Protein AF-A0A966WJ49-F1 (afdb_monomer)

Foldseek 3Di:
DQDADPDDDPDLLQHFAPRHPPADFDPDFPLLVLLVQLVVCVVVVVQVSNLVSQLVSLVRLLVCCQPRTCHSQPPVRHQDPVNSVCQCPPCVQRPPGDFLLSSLVSSCVSCPPRCVVVNLVVCLLCLVFNAGPVPRHGSPHPRDDDADPSDDVLCVGADFAADQDDCVPCVPPPVVVCVVQVSPRSNSRRDHDPNNDD

Nearest PDB structures (foldseek):
  6sd8-assembly1_X  TM=2.582E-01  e=5.883E+00  Bdellovibrio bacteriovorus HD100

Radius of gyration: 20.19 Å; Cα contacts (8 Å, |Δi|>4): 210; chains: 1; bounding box: 48×48×47 Å

Mean predicted aligned error: 5.08 Å

pLDDT: mean 91.74, std 9.35, range [42.38, 98.75]

Sequence (198 aa):
MVRIAVCAPIDDLNARYIFRNGAPFPIITASEIQFIKAEAHYRKGNMAAARQAYLDGINLSFDYLTSTYQANIPTTMQISAAQKAAYLSNPVVAPPTITLSHIMLQKYIAMYGWGLVETWNDLRRYHYTDLDPVTGQQVFRDFAPPTGIDLWPDNRGAWAYRCRPRFNSEFLYNIAALDAVGGRALDYHTKEQWFSQR

Structure (mmCIF, N/CA/C/O backbone):
data_AF-A0A966WJ49-F1
#
_entry.id   AF-A0A966WJ49-F1
#
loop_
_atom_site.group_PDB
_atom_site.id
_atom_site.type_symbol
_atom_site.label_atom_id
_atom_site.label_alt_id
_atom_site.label_comp_id
_atom_site.label_asym_id
_atom_site.label_entity_id
_atom_site.label_seq_id
_atom_site.pdbx_PDB_ins_code
_atom_site.Cartn_x
_atom_site.Cartn_y
_atom_site.Cartn_z
_atom_site.occupancy
_atom_site.B_iso_or_equiv
_atom_site.auth_seq_id
_atom_site.auth_comp_id
_atom_site.auth_asym_id
_atom_site.auth_atom_id
_atom_site.pdbx_PDB_model_num
ATOM 1 N N . MET A 1 1 ? -11.978 8.716 6.087 1.00 42.62 1 MET A N 1
ATOM 2 C CA . MET A 1 1 ? -11.294 9.249 4.890 1.00 42.62 1 MET A CA 1
ATOM 3 C C . MET A 1 1 ? -10.780 10.640 5.227 1.00 42.62 1 MET A C 1
ATOM 5 O O . MET A 1 1 ? -11.576 11.466 5.663 1.00 42.62 1 MET A O 1
ATOM 9 N N . VAL A 1 2 ? -9.466 10.862 5.131 1.00 42.38 2 VAL A N 1
ATOM 10 C CA . VAL A 1 2 ? -8.830 12.169 5.376 1.00 42.38 2 VAL A CA 1
ATOM 11 C C . VAL A 1 2 ? -9.408 13.165 4.367 1.00 42.38 2 VAL A C 1
ATOM 13 O O . VAL A 1 2 ? -9.303 12.950 3.163 1.00 42.38 2 VAL A O 1
ATOM 16 N N . ARG A 1 3 ? -10.087 14.219 4.836 1.00 49.75 3 ARG A N 1
ATOM 17 C CA . ARG A 1 3 ? -10.636 15.262 3.956 1.00 49.75 3 ARG A CA 1
ATOM 18 C C . ARG A 1 3 ? -9.513 16.214 3.547 1.00 49.75 3 ARG A C 1
ATOM 20 O O . ARG A 1 3 ? -9.193 17.158 4.272 1.00 49.75 3 ARG A O 1
ATOM 27 N N . ILE A 1 4 ? -8.910 15.926 2.400 1.00 53.69 4 ILE A N 1
ATOM 28 C CA . ILE A 1 4 ? -7.933 16.789 1.728 1.00 53.69 4 ILE A CA 1
ATOM 29 C C . ILE A 1 4 ? -8.694 18.009 1.179 1.00 53.69 4 ILE A C 1
ATOM 31 O O . ILE A 1 4 ? -9.882 17.906 0.875 1.00 53.69 4 ILE A O 1
ATOM 35 N N . ALA A 1 5 ? -8.067 19.187 1.186 1.00 51.00 5 ALA A N 1
ATOM 36 C CA . ALA A 1 5 ? -8.719 20.459 0.866 1.00 51.00 5 ALA A CA 1
ATOM 37 C C . ALA A 1 5 ? -9.420 20.449 -0.511 1.00 51.00 5 ALA A C 1
ATOM 39 O O . ALA A 1 5 ? -9.003 19.749 -1.428 1.00 51.00 5 ALA A O 1
ATOM 40 N N . VAL A 1 6 ? -10.492 21.242 -0.644 1.00 54.31 6 VAL A N 1
ATOM 41 C CA . VAL A 1 6 ? -11.345 21.314 -1.853 1.00 54.31 6 VAL A CA 1
ATOM 42 C C . VAL A 1 6 ? -10.656 22.064 -3.010 1.00 54.31 6 VAL A C 1
ATOM 44 O O . VAL A 1 6 ? -11.095 21.982 -4.151 1.00 54.31 6 VAL A O 1
ATOM 47 N N . CYS A 1 7 ? -9.551 22.766 -2.736 1.00 57.00 7 CYS A N 1
ATOM 48 C CA . CYS A 1 7 ? -8.640 23.313 -3.739 1.00 57.00 7 CYS A CA 1
ATOM 49 C C . CYS A 1 7 ? -7.182 23.169 -3.272 1.00 57.00 7 CYS A C 1
ATOM 51 O O . CYS A 1 7 ? -6.924 22.962 -2.081 1.00 57.00 7 CYS A O 1
ATOM 53 N N . ALA A 1 8 ? -6.235 23.264 -4.212 1.00 66.50 8 ALA A N 1
ATOM 54 C CA . ALA A 1 8 ? -4.815 23.293 -3.880 1.00 66.50 8 ALA A CA 1
ATOM 55 C C . ALA A 1 8 ? -4.522 24.534 -3.014 1.00 66.50 8 ALA A C 1
ATOM 57 O O . ALA A 1 8 ? -4.901 25.642 -3.402 1.00 66.50 8 ALA A O 1
ATOM 58 N N . PRO A 1 9 ? -3.890 24.371 -1.842 1.00 69.44 9 PRO A N 1
ATOM 59 C CA . PRO A 1 9 ? -3.606 25.492 -0.961 1.00 69.44 9 PRO A CA 1
ATOM 60 C C . PRO A 1 9 ? -2.623 26.454 -1.644 1.00 69.44 9 PRO A C 1
ATOM 62 O O . PRO A 1 9 ? -1.583 26.036 -2.147 1.00 69.44 9 PRO A O 1
ATOM 65 N N . ILE A 1 10 ? -2.972 27.741 -1.676 1.00 78.62 10 ILE A N 1
ATOM 66 C CA . ILE A 1 10 ? -2.139 28.810 -2.259 1.00 78.62 10 ILE A CA 1
ATOM 67 C C . ILE A 1 10 ? -0.951 29.194 -1.364 1.00 78.62 10 ILE A C 1
ATOM 69 O O . ILE A 1 10 ? -0.020 29.851 -1.818 1.00 78.62 10 ILE A O 1
ATOM 73 N N . ASP A 1 11 ? -0.988 28.778 -0.098 1.00 81.94 11 ASP A N 1
ATOM 74 C CA . ASP A 1 11 ? 0.036 29.003 0.914 1.00 81.94 11 ASP A CA 1
ATOM 75 C C . ASP A 1 11 ? 0.076 27.839 1.927 1.00 81.94 11 ASP A C 1
ATOM 77 O O . ASP A 1 11 ? -0.810 26.981 1.971 1.00 81.94 11 ASP A O 1
ATOM 81 N N . ASP A 1 12 ? 1.108 27.806 2.773 1.00 85.12 12 ASP A N 1
ATOM 82 C CA . ASP A 1 12 ? 1.281 26.754 3.787 1.00 85.12 12 ASP A CA 1
ATOM 83 C C . ASP A 1 12 ? 0.202 26.787 4.888 1.00 85.12 12 ASP A C 1
ATOM 85 O O . ASP A 1 12 ? -0.112 25.761 5.495 1.00 85.12 12 ASP A O 1
ATOM 89 N N . LEU A 1 13 ? -0.417 27.949 5.131 1.00 82.38 13 LEU A N 1
ATOM 90 C CA . LEU A 1 13 ? -1.465 28.127 6.146 1.00 82.38 13 LEU A CA 1
ATOM 91 C C . LEU A 1 13 ? -2.724 27.323 5.811 1.00 82.38 13 LEU A C 1
ATOM 93 O O . LEU A 1 13 ? -3.430 26.866 6.711 1.00 82.38 13 LEU A O 1
ATOM 97 N N . A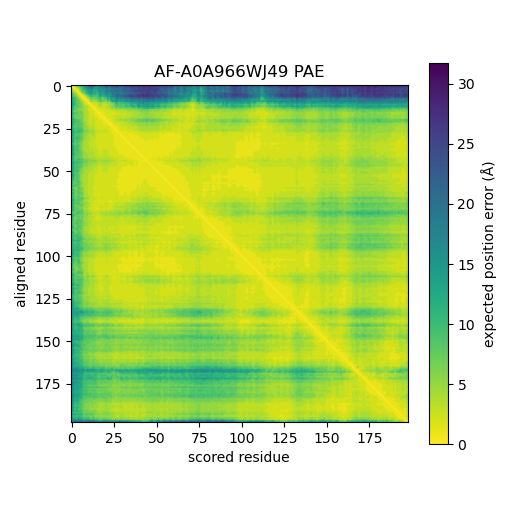SN A 1 14 ? -2.977 27.102 4.523 1.00 83.44 14 ASN A N 1
ATOM 98 C CA . ASN A 1 14 ? -4.088 26.290 4.042 1.00 83.44 14 ASN A CA 1
ATOM 99 C C . ASN A 1 14 ? -3.694 24.833 3.745 1.00 83.44 14 ASN A C 1
ATOM 101 O O . ASN A 1 14 ? -4.570 23.986 3.537 1.00 83.44 14 ASN A O 1
ATOM 105 N N . ALA A 1 15 ? -2.396 24.513 3.748 1.00 87.56 15 ALA A N 1
ATOM 106 C CA . ALA A 1 15 ? -1.911 23.156 3.548 1.00 87.56 15 ALA A CA 1
ATOM 107 C C . ALA A 1 15 ? -2.189 22.268 4.769 1.00 87.56 15 ALA A C 1
ATOM 109 O O . ALA A 1 15 ? -2.210 22.721 5.915 1.00 87.56 15 ALA A O 1
ATOM 110 N N . ARG A 1 16 ? -2.411 20.972 4.526 1.00 88.75 16 ARG A N 1
ATOM 111 C CA . ARG A 1 16 ? -2.735 19.966 5.550 1.00 88.75 16 ARG A CA 1
ATOM 112 C C . ARG A 1 16 ? -1.937 18.695 5.312 1.00 88.75 16 ARG A C 1
ATOM 114 O O . ARG A 1 16 ? -1.492 18.442 4.193 1.00 88.75 16 ARG A O 1
ATOM 121 N N . TYR A 1 17 ? -1.851 17.860 6.346 1.00 91.38 17 TYR A N 1
ATOM 122 C CA . TYR A 1 17 ? -1.194 16.557 6.261 1.00 91.38 17 TYR A CA 1
ATOM 123 C C . TYR A 1 17 ? 0.273 16.700 5.806 1.00 91.38 17 TYR A C 1
ATOM 125 O O . TYR A 1 17 ? 0.925 17.673 6.180 1.00 91.38 17 TYR A O 1
ATOM 133 N N . ILE A 1 18 ? 0.791 15.764 5.010 1.00 91.62 18 ILE A N 1
ATOM 134 C CA . ILE A 1 18 ? 2.170 15.768 4.490 1.00 91.62 18 ILE A CA 1
ATOM 135 C C . ILE A 1 18 ? 2.477 16.911 3.510 1.00 91.62 18 ILE A C 1
ATOM 137 O O . ILE A 1 18 ? 3.623 17.075 3.113 1.00 91.62 18 ILE A O 1
ATOM 141 N N . PHE A 1 19 ? 1.471 17.683 3.093 1.00 89.50 19 PHE A N 1
ATOM 142 C CA . PHE A 1 19 ? 1.630 18.741 2.091 1.00 89.50 19 PHE A CA 1
ATOM 143 C C . PHE A 1 19 ? 2.010 20.098 2.692 1.00 89.50 19 PHE A C 1
ATOM 145 O O . PHE A 1 19 ? 2.136 21.071 1.956 1.00 89.50 19 PHE A O 1
ATOM 152 N N . ARG A 1 20 ? 2.167 20.181 4.018 1.00 90.94 20 ARG A N 1
ATOM 153 C CA . ARG A 1 20 ? 2.725 21.365 4.681 1.00 90.94 20 ARG A CA 1
ATOM 154 C C . ARG A 1 20 ? 4.249 21.341 4.623 1.00 90.94 20 ARG A C 1
ATOM 156 O O . ARG A 1 20 ? 4.851 20.289 4.824 1.00 90.94 20 ARG A O 1
ATOM 163 N N . ASN A 1 21 ? 4.872 22.506 4.506 1.00 89.38 21 ASN A N 1
ATOM 164 C CA . ASN A 1 21 ? 6.327 22.676 4.440 1.00 89.38 21 ASN A CA 1
ATOM 165 C C . ASN A 1 21 ? 7.063 22.071 5.648 1.00 89.38 21 ASN A C 1
ATOM 167 O O . ASN A 1 21 ? 8.150 21.524 5.503 1.00 89.38 21 ASN A O 1
ATOM 171 N N . GLY A 1 22 ? 6.475 22.170 6.845 1.00 89.75 22 GLY A N 1
ATOM 172 C CA . GLY A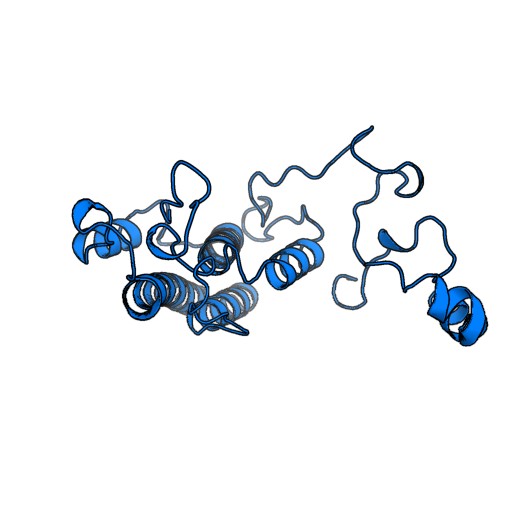 1 22 ? 7.037 21.623 8.087 1.00 89.75 22 GLY A CA 1
ATOM 173 C C . GLY A 1 22 ? 6.456 20.273 8.515 1.00 89.75 22 GLY A C 1
ATOM 174 O O . GLY A 1 22 ? 6.642 19.882 9.666 1.00 89.75 22 GLY A O 1
ATOM 175 N N . ALA A 1 23 ? 5.681 19.597 7.661 1.00 92.25 23 ALA A N 1
ATOM 176 C CA . ALA A 1 23 ? 5.127 18.295 8.012 1.00 92.25 23 ALA A CA 1
ATOM 177 C C . ALA A 1 23 ? 6.225 17.219 8.024 1.00 92.25 23 ALA A C 1
ATOM 179 O O . ALA A 1 23 ? 7.031 17.156 7.094 1.00 92.25 23 ALA A O 1
ATOM 180 N N . PRO A 1 24 ? 6.250 16.328 9.031 1.00 93.06 24 PRO A N 1
ATOM 181 C CA . PRO A 1 24 ? 7.148 15.186 8.991 1.00 93.06 24 PRO A CA 1
ATOM 182 C C . PRO A 1 24 ? 6.749 14.261 7.839 1.00 93.06 24 PRO A C 1
ATOM 184 O O . PRO A 1 24 ? 5.565 13.956 7.656 1.00 93.06 24 PRO A O 1
ATOM 187 N N . PHE A 1 25 ? 7.744 13.796 7.087 1.00 92.94 25 PHE A N 1
ATOM 188 C CA . PHE A 1 25 ? 7.557 12.812 6.029 1.00 92.94 25 PHE A CA 1
ATOM 189 C C . PHE A 1 25 ? 7.923 11.417 6.562 1.00 92.94 25 PHE A C 1
ATOM 191 O O . PHE A 1 25 ? 9.082 11.206 6.934 1.00 92.94 25 PHE A O 1
ATOM 198 N N . PRO A 1 26 ? 6.973 10.471 6.662 1.00 93.69 26 PRO A N 1
ATOM 199 C CA . PRO A 1 26 ? 7.255 9.161 7.231 1.00 93.69 26 PRO A CA 1
ATOM 200 C C . PRO A 1 26 ? 8.121 8.325 6.286 1.00 93.69 26 PRO A C 1
ATOM 202 O O . PRO A 1 26 ? 7.922 8.337 5.073 1.00 93.69 26 PRO A O 1
ATOM 205 N N . ILE A 1 27 ? 9.049 7.559 6.861 1.00 92.38 27 ILE A N 1
ATOM 206 C CA . ILE A 1 27 ? 9.753 6.477 6.154 1.00 92.38 27 ILE A CA 1
ATOM 207 C C . ILE A 1 27 ? 9.077 5.136 6.444 1.00 92.38 27 ILE A C 1
ATOM 209 O O . ILE A 1 27 ? 8.889 4.331 5.543 1.00 92.38 27 ILE A O 1
ATOM 213 N N . ILE A 1 28 ? 8.692 4.921 7.704 1.00 94.38 28 ILE A N 1
ATOM 214 C CA . ILE A 1 28 ? 7.961 3.749 8.182 1.00 94.38 28 ILE A CA 1
ATOM 215 C C . ILE A 1 28 ? 7.066 4.169 9.347 1.00 94.38 28 ILE A C 1
ATOM 217 O O . ILE A 1 28 ? 7.427 5.066 10.116 1.00 94.38 28 ILE A O 1
ATOM 221 N N . THR A 1 29 ? 5.903 3.537 9.500 1.00 96.69 29 THR A N 1
ATOM 222 C CA . THR A 1 29 ? 4.956 3.869 10.581 1.00 96.69 29 THR A CA 1
ATOM 223 C C . THR A 1 29 ? 4.579 2.658 11.426 1.00 96.69 29 THR A C 1
ATOM 225 O O . THR A 1 29 ? 4.604 1.514 10.977 1.00 96.69 29 THR A O 1
ATOM 228 N N . ALA A 1 30 ? 4.182 2.899 12.677 1.00 97.75 30 ALA A N 1
ATOM 229 C CA . ALA A 1 30 ? 3.716 1.829 13.556 1.00 97.75 30 ALA A CA 1
ATOM 230 C C . ALA A 1 30 ? 2.444 1.141 13.019 1.00 97.75 30 ALA A C 1
ATOM 232 O O . ALA A 1 30 ? 2.290 -0.069 13.185 1.00 97.75 30 ALA A O 1
ATOM 233 N N . SER A 1 31 ? 1.558 1.885 12.345 1.00 98.00 31 SER A N 1
ATOM 234 C CA . SER A 1 31 ? 0.373 1.330 11.679 1.00 98.00 31 SER A CA 1
ATOM 235 C C . SER A 1 31 ? 0.754 0.385 10.540 1.00 98.00 31 SER A C 1
ATOM 237 O O . SER A 1 31 ? 0.242 -0.729 10.477 1.00 98.00 31 SER A O 1
ATOM 239 N N . GLU A 1 32 ? 1.701 0.780 9.687 1.00 97.50 32 GLU A N 1
ATOM 240 C CA . GLU A 1 32 ? 2.231 -0.068 8.616 1.00 97.50 32 GLU A CA 1
ATOM 241 C C . GLU A 1 32 ? 2.813 -1.380 9.158 1.00 97.50 32 GLU A C 1
ATOM 243 O O . GLU A 1 32 ? 2.459 -2.456 8.673 1.00 97.50 32 GLU A O 1
ATOM 248 N N . ILE A 1 33 ? 3.635 -1.312 10.211 1.00 98.31 33 ILE A N 1
ATOM 249 C CA . ILE A 1 33 ? 4.192 -2.505 10.863 1.00 98.31 33 ILE A CA 1
ATOM 250 C C . ILE A 1 33 ? 3.084 -3.440 11.359 1.00 98.31 33 ILE A C 1
ATOM 252 O O . ILE A 1 33 ? 3.201 -4.660 11.221 1.00 98.31 33 ILE A O 1
ATOM 256 N N . GLN A 1 34 ? 2.003 -2.900 11.925 1.00 98.75 34 GLN A N 1
ATOM 257 C CA . GLN A 1 34 ? 0.878 -3.724 12.362 1.00 98.75 34 GLN A CA 1
ATOM 258 C C . GLN A 1 34 ? 0.149 -4.389 11.192 1.00 98.75 34 GLN A C 1
ATOM 260 O O . GLN A 1 34 ? -0.206 -5.561 11.294 1.00 98.75 34 GLN A O 1
ATOM 265 N N . PHE A 1 35 ? -0.000 -3.717 10.050 1.00 98.62 35 PHE A N 1
ATOM 266 C CA . PHE A 1 35 ? -0.569 -4.353 8.859 1.00 98.62 35 PHE A CA 1
ATOM 267 C C . PHE A 1 35 ? 0.340 -5.443 8.275 1.00 98.62 35 PHE A C 1
ATOM 269 O O . PHE A 1 35 ? -0.164 -6.484 7.855 1.00 98.62 35 PHE A O 1
ATOM 276 N N . ILE A 1 36 ? 1.666 -5.270 8.321 1.00 98.12 36 ILE A N 1
ATOM 277 C CA . ILE A 1 36 ? 2.622 -6.326 7.944 1.00 98.12 36 ILE A CA 1
ATOM 278 C C . ILE A 1 36 ? 2.481 -7.537 8.881 1.00 98.12 36 ILE A C 1
ATOM 280 O O . ILE A 1 36 ? 2.416 -8.678 8.420 1.00 98.12 36 ILE A O 1
ATOM 284 N N . LYS A 1 37 ? 2.362 -7.308 10.196 1.00 98.56 37 LYS A N 1
ATOM 285 C CA . LYS A 1 37 ? 2.084 -8.377 11.171 1.00 98.56 37 LYS A CA 1
ATOM 286 C C . LYS A 1 37 ? 0.743 -9.057 10.905 1.00 98.56 37 LYS A C 1
ATOM 288 O O . LYS A 1 37 ? 0.671 -10.283 10.966 1.00 98.56 37 LYS A O 1
ATOM 293 N N . ALA A 1 38 ? -0.301 -8.290 10.595 1.00 98.50 38 ALA A N 1
ATOM 294 C CA . ALA A 1 38 ? -1.620 -8.821 10.274 1.00 98.50 38 ALA A CA 1
ATOM 295 C C . ALA A 1 38 ? -1.566 -9.744 9.049 1.00 98.50 38 ALA A C 1
ATOM 297 O O . ALA A 1 38 ? -2.059 -10.869 9.115 1.00 98.50 38 ALA A O 1
ATOM 298 N N . GLU A 1 39 ? -0.902 -9.316 7.970 1.00 97.38 39 GLU A N 1
ATOM 299 C CA . GLU A 1 39 ? -0.683 -10.134 6.771 1.00 97.38 39 GLU A CA 1
ATOM 300 C C . GLU A 1 39 ? 0.096 -11.417 7.104 1.00 97.38 39 GLU A C 1
ATOM 302 O O . GLU A 1 39 ? -0.308 -12.512 6.708 1.00 97.38 39 GLU A O 1
ATOM 307 N N . ALA A 1 40 ? 1.185 -11.310 7.870 1.00 97.56 40 ALA A N 1
ATOM 308 C CA . ALA A 1 40 ? 2.000 -12.460 8.258 1.00 97.56 40 ALA A CA 1
ATOM 309 C C . ALA A 1 40 ? 1.209 -13.478 9.099 1.00 97.56 40 ALA A C 1
ATOM 311 O O . ALA A 1 40 ? 1.271 -14.684 8.850 1.00 97.56 40 ALA A O 1
ATOM 312 N N . HIS A 1 41 ? 0.423 -13.008 10.072 1.00 97.81 41 HIS A N 1
ATOM 313 C CA . HIS A 1 41 ? -0.448 -13.865 10.874 1.00 97.81 41 HIS A CA 1
ATOM 314 C C . HIS A 1 41 ? -1.554 -14.513 10.039 1.00 97.81 41 HIS A C 1
ATOM 316 O O . HIS A 1 41 ? -1.817 -15.702 10.228 1.00 97.81 41 HIS A O 1
ATOM 322 N N . TYR A 1 42 ? -2.147 -13.771 9.099 1.00 96.31 42 TYR A N 1
ATOM 323 C CA . TYR A 1 42 ? -3.156 -14.291 8.177 1.00 96.31 42 TYR A CA 1
ATOM 324 C C . TYR A 1 42 ? -2.586 -15.431 7.331 1.00 96.31 42 TYR A C 1
ATOM 326 O O . TYR A 1 42 ? -3.147 -16.523 7.301 1.00 96.31 42 TYR A O 1
ATOM 334 N N . ARG A 1 43 ? -1.409 -15.220 6.725 1.00 93.94 43 ARG A N 1
ATOM 335 C CA . ARG A 1 43 ? -0.706 -16.238 5.924 1.00 93.94 43 ARG A CA 1
ATOM 336 C C . ARG A 1 43 ? -0.303 -17.466 6.746 1.00 93.94 43 ARG A C 1
ATOM 338 O O . ARG A 1 43 ? -0.290 -18.570 6.219 1.00 93.94 43 ARG A O 1
ATOM 345 N N . LYS A 1 44 ? -0.013 -17.291 8.040 1.00 95.25 44 LYS A N 1
ATOM 346 C CA . LYS A 1 44 ? 0.261 -18.392 8.982 1.00 95.25 44 LYS A CA 1
ATOM 347 C C . LYS A 1 44 ? -1.010 -19.133 9.439 1.00 95.25 44 LYS A C 1
ATOM 349 O O . LYS A 1 44 ? -0.904 -20.156 10.108 1.00 95.25 44 LYS A O 1
ATOM 354 N N . GLY A 1 45 ? -2.205 -18.622 9.137 1.00 94.31 45 GLY A N 1
ATOM 355 C CA . GLY A 1 45 ? -3.476 -19.171 9.617 1.00 94.31 45 GLY A CA 1
ATOM 356 C C . GLY A 1 45 ? -3.849 -18.766 11.050 1.00 94.31 45 GLY A C 1
ATOM 357 O O . GLY A 1 45 ? -4.846 -19.245 11.584 1.00 94.31 45 GLY A O 1
ATOM 358 N N . ASN A 1 46 ? -3.096 -17.862 11.693 1.00 96.44 46 ASN A N 1
ATOM 359 C CA . ASN A 1 46 ? -3.439 -17.338 13.019 1.00 96.44 46 ASN A CA 1
ATOM 360 C C . ASN A 1 46 ? -4.398 -16.143 12.893 1.00 96.44 46 ASN A C 1
ATOM 362 O O . ASN A 1 46 ? -4.009 -14.985 13.058 1.00 96.44 46 ASN A O 1
ATOM 366 N N . MET A 1 47 ? -5.664 -16.438 12.594 1.00 95.19 47 MET A N 1
ATOM 367 C CA . MET A 1 47 ? -6.674 -15.418 12.287 1.00 95.19 47 MET A CA 1
ATOM 368 C C . MET A 1 47 ? -6.991 -14.491 13.467 1.00 95.19 47 MET A C 1
ATOM 370 O O . MET A 1 47 ? -7.272 -13.312 13.258 1.00 95.19 47 MET A O 1
ATOM 374 N N . ALA A 1 48 ? -6.890 -14.979 14.708 1.00 96.88 48 ALA A N 1
ATOM 375 C CA . ALA A 1 48 ? -7.102 -14.157 15.899 1.00 96.88 48 ALA A CA 1
ATOM 376 C C . ALA A 1 48 ? -6.023 -13.070 16.033 1.00 96.88 48 ALA A C 1
ATOM 378 O O . ALA A 1 48 ? -6.346 -11.889 16.170 1.00 96.88 48 ALA A O 1
ATOM 379 N N . ALA A 1 49 ? -4.744 -13.449 15.916 1.00 98.06 49 ALA A N 1
ATOM 380 C CA . ALA A 1 49 ? -3.641 -12.490 15.945 1.00 98.06 49 ALA A CA 1
ATOM 381 C C . ALA A 1 49 ? -3.651 -11.564 14.719 1.00 98.06 49 ALA A C 1
ATOM 383 O O . ALA A 1 49 ? -3.348 -10.378 14.846 1.00 98.06 49 ALA A O 1
ATOM 384 N N . ALA A 1 50 ? -4.053 -12.076 13.550 1.00 98.00 50 ALA A N 1
ATOM 385 C CA . ALA A 1 50 ? -4.207 -11.268 12.344 1.00 98.00 50 ALA A CA 1
ATOM 386 C C . ALA A 1 50 ? -5.247 -10.159 12.544 1.00 98.00 50 ALA A C 1
ATOM 388 O O . ALA A 1 50 ? -4.972 -8.994 12.257 1.00 98.00 50 ALA A O 1
ATOM 389 N N . ARG A 1 51 ? -6.422 -10.504 13.090 1.00 97.56 51 ARG A N 1
ATOM 390 C CA . ARG A 1 51 ? -7.488 -9.538 13.374 1.00 97.56 51 ARG A CA 1
ATOM 391 C C . ARG A 1 51 ? -7.076 -8.513 14.421 1.00 97.56 51 ARG A C 1
ATOM 393 O O . ARG A 1 51 ? -7.386 -7.338 14.249 1.00 97.56 51 ARG A O 1
ATOM 400 N N . GLN A 1 52 ? -6.373 -8.931 15.471 1.00 98.50 52 GLN A N 1
ATOM 401 C CA . GLN A 1 52 ? -5.882 -7.998 16.482 1.00 98.50 52 GLN A CA 1
ATOM 402 C C . GLN A 1 52 ? -4.908 -6.981 15.870 1.00 98.50 52 GLN A C 1
ATOM 404 O O . GLN A 1 52 ? -5.154 -5.781 15.955 1.00 98.50 52 GLN A O 1
ATOM 409 N N . ALA A 1 53 ? -3.870 -7.450 15.170 1.00 98.75 53 ALA A N 1
ATOM 410 C CA . ALA A 1 53 ? -2.888 -6.574 14.528 1.00 98.75 53 ALA A CA 1
ATOM 411 C C . ALA A 1 53 ? -3.534 -5.644 13.483 1.00 98.75 53 ALA A C 1
ATOM 413 O O . ALA A 1 53 ? -3.185 -4.472 13.385 1.00 98.75 53 ALA A O 1
ATOM 414 N N . TYR A 1 54 ? -4.528 -6.131 12.738 1.00 98.62 54 TYR A N 1
ATOM 415 C CA . TYR A 1 54 ? -5.306 -5.318 11.804 1.00 98.62 54 TYR A CA 1
ATOM 416 C C . TYR A 1 54 ? -6.010 -4.135 12.492 1.00 98.62 54 TYR A C 1
ATOM 418 O O . TYR A 1 54 ? -5.883 -2.995 12.042 1.00 98.62 54 TYR A O 1
ATOM 426 N N . LEU A 1 55 ? -6.719 -4.386 13.598 1.00 98.50 55 LEU A N 1
ATOM 427 C CA . LEU A 1 55 ? -7.408 -3.335 14.354 1.00 98.50 55 LEU A CA 1
ATOM 428 C C . LEU A 1 55 ? -6.420 -2.368 15.014 1.00 98.50 55 LEU A C 1
ATOM 430 O O . LEU A 1 55 ? -6.645 -1.157 14.987 1.00 98.50 55 LEU A O 1
ATOM 434 N N . ASP A 1 56 ? -5.306 -2.885 15.536 1.00 98.69 56 ASP A N 1
ATOM 435 C CA . ASP A 1 56 ? -4.230 -2.071 16.104 1.00 98.69 56 ASP A CA 1
ATOM 436 C C . ASP A 1 56 ? -3.622 -1.142 15.043 1.00 98.69 56 ASP A C 1
ATOM 438 O O . ASP A 1 56 ? -3.374 0.033 15.317 1.00 98.69 56 ASP A O 1
ATOM 442 N N . GLY A 1 57 ? -3.438 -1.630 13.812 1.00 98.62 57 GLY A N 1
ATOM 443 C CA . GLY A 1 57 ? -2.959 -0.835 12.680 1.00 98.62 57 GLY A CA 1
ATOM 444 C C . GLY A 1 57 ? -3.887 0.329 12.332 1.00 98.62 57 GLY A C 1
ATOM 445 O O . GLY A 1 57 ? -3.423 1.463 12.188 1.00 98.62 57 GLY A O 1
ATOM 446 N N . ILE A 1 58 ? -5.202 0.085 12.277 1.00 98.56 58 ILE A N 1
ATOM 447 C CA . ILE A 1 58 ? -6.206 1.145 12.068 1.00 98.56 58 ILE A CA 1
ATOM 448 C C . ILE A 1 58 ? -6.150 2.152 13.218 1.00 98.56 58 ILE A C 1
ATOM 450 O O . ILE A 1 58 ? -6.099 3.362 12.987 1.00 98.56 58 ILE A O 1
ATOM 454 N N . ASN A 1 59 ? -6.136 1.663 14.459 1.00 98.19 59 ASN A N 1
ATOM 455 C CA . ASN A 1 59 ? -6.118 2.500 15.651 1.00 98.19 59 ASN A CA 1
ATOM 456 C C . ASN A 1 59 ? -4.897 3.436 15.667 1.00 98.19 59 ASN A C 1
ATOM 458 O O . ASN A 1 59 ? -5.062 4.646 15.830 1.00 98.19 59 ASN A O 1
ATOM 462 N N . LEU A 1 60 ? -3.705 2.891 15.407 1.00 98.44 60 LEU A N 1
ATOM 463 C CA . LEU A 1 60 ? -2.456 3.648 15.309 1.00 98.44 60 LEU A CA 1
ATOM 464 C C . LEU A 1 60 ? -2.457 4.635 14.141 1.00 98.44 60 LEU A C 1
ATOM 466 O O . LEU A 1 60 ? -1.907 5.724 14.270 1.00 98.44 60 LEU A O 1
ATOM 470 N N . SER A 1 61 ? -3.090 4.295 13.013 1.00 97.56 61 SER A N 1
ATOM 471 C CA . SER A 1 61 ? -3.217 5.225 11.888 1.00 97.56 61 SER A CA 1
ATOM 472 C C . SER A 1 61 ? -4.034 6.458 12.275 1.00 97.56 61 SER A C 1
ATOM 474 O O . SER A 1 61 ? -3.664 7.574 11.911 1.00 97.56 61 SER A O 1
ATOM 476 N N . PHE A 1 62 ? -5.130 6.276 13.015 1.00 97.56 62 PHE A N 1
ATOM 477 C CA . PHE A 1 62 ? -5.903 7.398 13.544 1.00 97.56 62 PHE A CA 1
ATOM 478 C C . PHE A 1 62 ? -5.092 8.216 14.542 1.00 97.56 62 PHE A C 1
ATOM 480 O O . PHE A 1 62 ? -5.040 9.435 14.399 1.00 97.56 62 PHE A O 1
ATOM 487 N N . ASP A 1 63 ? -4.426 7.555 15.492 1.00 96.94 63 ASP A N 1
ATOM 488 C CA . ASP A 1 63 ? -3.607 8.234 16.500 1.00 96.94 63 ASP A CA 1
ATOM 489 C C . ASP A 1 63 ? -2.489 9.052 15.854 1.00 96.94 63 ASP A C 1
ATOM 491 O O . ASP A 1 63 ? -2.223 10.180 16.273 1.00 96.94 63 ASP A O 1
ATOM 495 N N . TYR A 1 64 ? -1.883 8.540 14.782 1.00 95.19 64 TYR A N 1
ATOM 496 C CA . TYR A 1 64 ? -0.862 9.258 14.030 1.00 95.19 64 TYR A CA 1
ATOM 497 C C . TYR A 1 64 ? -1.418 10.518 13.354 1.00 95.19 64 TYR A C 1
ATOM 499 O O . TYR A 1 64 ? -0.859 11.604 13.510 1.00 95.19 64 TYR A O 1
ATOM 507 N N . LEU A 1 65 ? -2.570 10.415 12.682 1.00 95.00 65 LEU A N 1
ATOM 508 C CA . LEU A 1 65 ? -3.246 11.569 12.081 1.00 95.00 65 LEU A CA 1
ATOM 509 C C . LEU A 1 65 ? -3.612 12.627 13.128 1.00 95.00 65 LEU A C 1
ATOM 511 O O . LEU A 1 65 ? -3.364 13.814 12.916 1.00 95.00 65 LEU A O 1
ATOM 515 N N . THR A 1 66 ? -4.169 12.205 14.266 1.00 95.25 66 THR A N 1
ATOM 516 C CA . THR A 1 66 ? -4.659 13.119 15.304 1.00 95.25 66 THR A CA 1
ATOM 517 C C . THR A 1 66 ? -3.580 13.652 16.237 1.00 95.25 66 THR A C 1
ATOM 519 O O . THR A 1 66 ? -3.875 14.558 17.007 1.00 95.25 66 THR A O 1
ATOM 522 N N . SER A 1 67 ? -2.360 13.116 16.203 1.00 94.31 67 SER A N 1
ATOM 523 C CA . SER A 1 67 ? -1.226 13.628 16.990 1.00 94.31 67 SER A CA 1
ATOM 524 C C . SER A 1 67 ? -0.259 14.449 16.144 1.00 94.31 67 SER A C 1
ATOM 526 O O . SER A 1 67 ? 0.208 15.493 16.584 1.00 94.31 67 SER A O 1
ATOM 528 N N . THR A 1 68 ? 0.025 13.999 14.921 1.00 93.81 68 THR A N 1
ATOM 529 C CA . THR A 1 68 ? 1.114 14.542 14.098 1.00 93.81 68 THR A CA 1
ATOM 530 C C . THR A 1 68 ? 0.614 15.510 13.028 1.00 93.81 68 THR A C 1
ATOM 532 O O . THR A 1 68 ? 1.294 16.479 12.703 1.00 93.81 68 THR A O 1
ATOM 535 N N . TYR A 1 69 ? -0.595 15.293 12.498 1.00 92.81 69 TYR A N 1
ATOM 536 C CA . TYR A 1 69 ? -1.110 16.021 11.332 1.00 92.81 69 TYR A CA 1
ATOM 537 C C . TYR A 1 69 ? -2.361 16.869 11.609 1.00 92.81 69 TYR A C 1
ATOM 539 O O . TYR A 1 69 ? -3.085 17.216 10.679 1.00 92.81 69 TYR A O 1
ATOM 547 N N . GLN A 1 70 ? -2.606 17.252 12.866 1.00 91.38 70 GLN A N 1
ATOM 548 C CA . GLN A 1 70 ? -3.739 18.113 13.261 1.00 91.38 70 GLN A CA 1
ATOM 549 C C . GLN A 1 70 ? -3.634 19.560 12.771 1.00 91.38 70 GLN A C 1
ATOM 551 O O . GLN A 1 70 ? -4.621 20.298 12.752 1.00 91.38 70 GLN A O 1
ATOM 556 N N . ALA A 1 71 ? -2.429 20.003 12.430 1.00 90.50 71 ALA A N 1
ATOM 557 C CA . ALA A 1 71 ? -2.183 21.402 12.143 1.00 90.50 71 ALA A CA 1
ATOM 558 C C . ALA A 1 71 ? -2.937 21.856 10.870 1.00 90.50 71 ALA A C 1
ATOM 560 O O . ALA A 1 71 ? -2.984 21.139 9.870 1.00 90.50 71 ALA A O 1
ATOM 561 N N . ASN A 1 72 ? -3.539 23.051 10.921 1.00 89.38 72 ASN A N 1
ATOM 562 C CA . ASN A 1 72 ? -4.411 23.643 9.887 1.00 89.38 72 ASN A CA 1
ATOM 563 C C . ASN A 1 72 ? -5.703 22.857 9.564 1.00 89.38 72 ASN A C 1
ATOM 565 O O . ASN A 1 72 ? -6.363 23.128 8.553 1.00 89.38 72 ASN A O 1
ATOM 569 N N . ILE A 1 73 ? -6.100 21.891 10.402 1.00 89.12 73 ILE A N 1
ATOM 570 C CA . ILE A 1 73 ? -7.411 21.240 10.297 1.00 89.12 73 ILE A CA 1
ATOM 571 C C . ILE A 1 73 ? -8.440 22.063 11.091 1.00 89.12 73 ILE A C 1
ATOM 573 O O . ILE A 1 73 ? -8.287 22.194 12.308 1.00 89.12 73 ILE A O 1
ATOM 577 N N . PRO A 1 74 ? -9.503 22.593 10.449 1.00 89.06 74 PRO A N 1
ATOM 578 C CA . PRO A 1 74 ? -10.587 23.276 11.149 1.00 89.06 74 PRO A CA 1
ATOM 579 C C . PRO A 1 74 ? -11.202 22.369 12.211 1.00 89.06 74 PRO A C 1
ATOM 581 O O . PRO A 1 74 ? -11.424 21.189 11.945 1.00 89.06 74 PRO A O 1
ATOM 584 N N . THR A 1 75 ? -11.550 22.915 13.376 1.00 89.44 75 THR A N 1
ATOM 585 C CA . THR A 1 75 ? -12.081 22.147 14.517 1.00 89.44 75 THR A CA 1
ATOM 586 C C . THR A 1 75 ? -13.266 21.251 14.142 1.00 89.44 75 THR A C 1
ATOM 588 O O . THR A 1 75 ? -13.349 20.112 14.585 1.00 89.44 75 THR A O 1
ATOM 591 N N . THR A 1 76 ? -14.152 21.715 13.255 1.00 89.44 76 THR A N 1
ATOM 592 C CA . THR A 1 76 ? -15.320 20.953 12.769 1.00 89.44 76 THR A CA 1
ATOM 593 C C . THR A 1 76 ? -14.964 19.760 11.873 1.00 89.44 76 THR A C 1
ATOM 595 O O . THR A 1 76 ? -15.812 18.911 11.609 1.00 89.44 76 THR A O 1
ATOM 598 N N . MET A 1 77 ? -13.724 19.696 11.386 1.00 88.38 77 MET A N 1
ATOM 599 C CA . MET A 1 77 ? -13.193 18.637 10.527 1.00 88.38 77 MET A CA 1
ATOM 600 C C . MET A 1 77 ? -12.178 17.739 11.243 1.00 88.38 77 MET A C 1
ATOM 602 O O . MET A 1 77 ? -11.710 16.772 10.639 1.00 88.38 77 MET A O 1
ATOM 606 N N . GLN A 1 78 ? -11.816 18.048 12.491 1.00 92.00 78 GLN A N 1
ATOM 607 C CA . GLN A 1 78 ? -10.914 17.210 13.275 1.00 92.00 78 GLN A CA 1
ATOM 608 C C . GLN A 1 78 ? -11.582 15.877 13.606 1.00 92.00 78 GLN A C 1
ATOM 610 O O . GLN A 1 78 ? -12.787 15.803 13.855 1.00 92.00 78 GLN A O 1
ATOM 615 N N . ILE A 1 79 ? -10.783 14.811 13.603 1.00 94.44 79 ILE A N 1
ATOM 616 C CA . ILE A 1 79 ? -11.275 13.474 13.921 1.00 94.44 79 ILE A CA 1
ATOM 617 C C . ILE A 1 79 ? -11.517 13.393 15.428 1.00 94.44 79 ILE A C 1
ATOM 619 O O . ILE A 1 79 ? -10.586 13.540 16.219 1.00 94.44 79 ILE A O 1
ATOM 623 N N . SER A 1 80 ? -12.761 13.131 15.822 1.00 94.69 80 SER A N 1
ATOM 624 C CA . SER A 1 80 ? -13.127 12.934 17.224 1.00 94.69 80 SER A CA 1
ATOM 625 C C . SER A 1 80 ? -12.958 11.478 17.667 1.00 94.69 80 SER A C 1
ATOM 627 O O . SER A 1 80 ? -13.005 10.544 16.860 1.00 94.69 80 SER A O 1
ATOM 629 N N . ALA A 1 81 ? -12.841 11.263 18.981 1.00 95.06 81 ALA A N 1
ATOM 630 C CA . ALA A 1 81 ? -12.813 9.920 19.563 1.00 95.06 81 ALA A CA 1
ATOM 631 C C . ALA A 1 81 ? -14.066 9.100 19.197 1.00 95.06 81 ALA A C 1
ATOM 633 O O . ALA A 1 81 ? -13.963 7.907 18.916 1.00 95.06 81 ALA A O 1
ATOM 634 N N . ALA A 1 82 ? -15.235 9.746 19.116 1.00 96.31 82 ALA A N 1
ATOM 635 C CA . ALA A 1 82 ? -16.480 9.101 18.706 1.00 96.31 82 ALA A CA 1
ATOM 636 C C . ALA A 1 82 ? -16.445 8.648 17.237 1.00 96.31 82 ALA A C 1
ATOM 638 O O . ALA A 1 82 ? -16.882 7.543 16.928 1.00 96.31 82 ALA A O 1
ATOM 639 N N . GLN A 1 83 ? -15.881 9.458 16.332 1.00 96.50 83 GLN A N 1
ATOM 640 C CA . GLN A 1 83 ? -15.718 9.077 14.924 1.00 96.50 83 GLN A CA 1
ATOM 641 C C . GLN A 1 83 ? -14.743 7.907 14.762 1.00 96.50 83 GLN A C 1
ATOM 643 O O . GLN A 1 83 ? -15.022 6.982 13.999 1.00 96.50 83 GLN A O 1
ATOM 648 N N . LYS A 1 84 ? -13.628 7.918 15.503 1.00 96.88 84 LYS A N 1
ATOM 649 C CA . LYS A 1 84 ? -12.672 6.803 15.538 1.00 96.88 84 LYS A CA 1
ATOM 650 C C . LYS A 1 84 ? -13.335 5.517 16.047 1.00 96.88 84 LYS A C 1
ATOM 652 O O . LYS A 1 84 ? -13.224 4.479 15.400 1.00 96.88 84 LYS A O 1
ATOM 657 N N . ALA A 1 85 ? -14.063 5.592 17.162 1.00 96.75 85 ALA A N 1
ATOM 658 C CA . ALA A 1 85 ? -14.776 4.450 17.732 1.00 96.75 85 ALA A CA 1
ATOM 659 C C . ALA A 1 85 ? -15.846 3.901 16.775 1.00 96.75 85 ALA A C 1
ATOM 661 O O . ALA A 1 85 ? -15.915 2.693 16.573 1.00 96.75 85 ALA A O 1
ATOM 662 N N . ALA A 1 86 ? -16.622 4.778 16.129 1.00 97.75 86 ALA A N 1
ATOM 663 C CA . ALA A 1 86 ? -17.619 4.390 15.131 1.00 97.75 86 ALA A CA 1
ATOM 664 C C . ALA A 1 86 ? -16.992 3.722 13.896 1.00 97.75 86 ALA A C 1
ATOM 666 O O . ALA A 1 86 ? -17.574 2.810 13.316 1.00 97.75 86 ALA A O 1
ATOM 667 N N . TYR A 1 87 ? -15.794 4.152 13.486 1.00 97.25 87 TYR A N 1
ATOM 668 C CA . TYR A 1 87 ? -15.070 3.510 12.391 1.00 97.25 87 TYR A CA 1
ATOM 669 C C . TYR A 1 87 ? -14.592 2.103 12.774 1.00 97.25 87 TYR A C 1
ATOM 671 O O . TYR A 1 87 ? -14.764 1.167 11.999 1.00 97.25 87 TYR A O 1
ATOM 679 N N . LEU A 1 88 ? -14.043 1.945 13.983 1.00 95.81 88 LEU A N 1
ATOM 680 C CA . LEU A 1 88 ? -13.568 0.658 14.505 1.00 95.81 88 LEU A CA 1
ATOM 681 C C . LEU A 1 88 ? -14.699 -0.320 14.857 1.00 95.81 88 LEU A C 1
ATOM 683 O O . LEU A 1 88 ? -14.451 -1.520 14.932 1.00 95.81 88 LEU A O 1
ATOM 687 N N . SER A 1 89 ? -15.928 0.162 15.060 1.00 95.56 89 SER A N 1
ATOM 688 C CA . SER A 1 89 ? -17.108 -0.685 15.274 1.00 95.56 89 SER A CA 1
ATOM 689 C C . SER A 1 89 ? -17.895 -0.982 13.996 1.00 95.56 89 SER A C 1
ATOM 691 O O . SER A 1 89 ? -18.801 -1.815 14.021 1.00 95.56 89 SER A O 1
ATOM 693 N N . ASN A 1 90 ? -17.567 -0.335 12.872 1.00 97.25 90 ASN A N 1
ATOM 694 C CA . ASN A 1 90 ? -18.259 -0.562 11.611 1.00 97.25 90 ASN A CA 1
ATOM 695 C C . ASN A 1 90 ? -17.983 -1.995 11.112 1.00 97.25 90 ASN A C 1
ATOM 697 O O . ASN A 1 90 ? -16.827 -2.310 10.826 1.00 97.25 90 ASN A O 1
ATOM 701 N N . PRO A 1 91 ? -19.004 -2.854 10.935 1.00 95.69 91 PRO A N 1
ATOM 702 C CA . PRO A 1 91 ? -18.808 -4.254 10.553 1.00 95.69 91 PRO A CA 1
ATOM 703 C C . PRO A 1 91 ? -18.217 -4.439 9.149 1.00 95.69 91 PRO A C 1
ATOM 705 O O . PRO A 1 91 ? -17.651 -5.490 8.874 1.00 95.69 91 PRO A O 1
ATOM 708 N N . VAL A 1 92 ? -18.302 -3.431 8.274 1.00 93.75 92 VAL A N 1
ATOM 709 C CA . VAL A 1 92 ? -17.633 -3.440 6.960 1.00 93.75 92 VAL A CA 1
ATOM 710 C C . VAL A 1 92 ? -16.123 -3.235 7.107 1.00 93.75 92 VAL A C 1
ATOM 712 O O . VAL A 1 92 ? -15.340 -3.754 6.320 1.00 93.75 92 VAL A O 1
ATOM 715 N N . VAL A 1 93 ? -15.701 -2.477 8.122 1.00 94.88 93 VAL A N 1
ATOM 716 C CA . VAL A 1 93 ? -14.287 -2.192 8.397 1.00 94.88 93 VAL A CA 1
ATOM 717 C C . VAL A 1 93 ? -13.694 -3.246 9.324 1.00 94.88 93 VAL A C 1
ATOM 719 O O . VAL A 1 93 ? -12.593 -3.720 9.079 1.00 94.88 93 VAL A O 1
ATOM 722 N N . ALA A 1 94 ? -14.399 -3.620 10.388 1.00 94.88 94 ALA A N 1
ATOM 723 C CA . ALA A 1 94 ? -13.916 -4.494 11.451 1.00 94.88 94 ALA A CA 1
ATOM 724 C C . ALA A 1 94 ? -14.729 -5.800 11.568 1.00 94.88 94 ALA A C 1
ATOM 726 O O . ALA A 1 94 ? -15.166 -6.147 12.677 1.00 94.88 94 ALA A O 1
ATOM 727 N N . PRO A 1 95 ? -14.934 -6.557 10.469 1.00 94.69 95 PRO A N 1
ATOM 728 C CA . PRO A 1 95 ? -15.700 -7.794 10.526 1.00 94.69 95 PRO A CA 1
ATOM 729 C C . PRO A 1 95 ? -15.048 -8.810 11.482 1.00 94.69 95 PRO A C 1
ATOM 731 O O . PRO A 1 95 ? -13.839 -8.748 11.744 1.00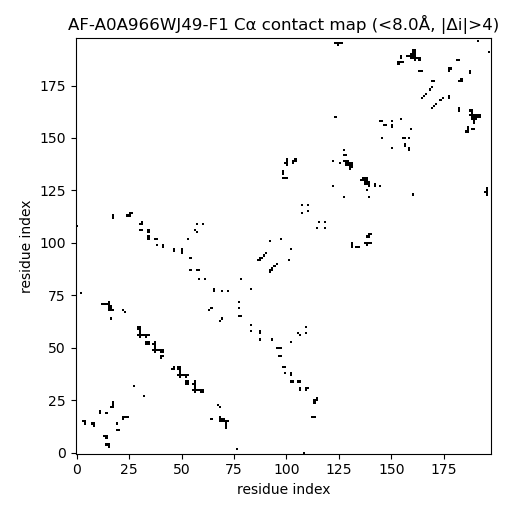 94.69 95 PRO A O 1
ATOM 734 N N . PRO A 1 96 ? -15.814 -9.778 12.017 1.00 93.12 96 PRO A N 1
ATOM 735 C CA . PRO A 1 96 ? -15.259 -10.873 12.816 1.00 93.12 96 PRO A CA 1
ATOM 736 C C . PRO A 1 96 ? -14.217 -11.697 12.050 1.00 93.12 96 PRO A C 1
ATOM 738 O O . PRO A 1 96 ? -13.226 -12.133 12.630 1.00 93.12 96 PRO A O 1
ATOM 741 N N . THR A 1 97 ? -14.415 -11.855 10.740 1.00 92.75 97 THR A N 1
ATOM 742 C CA . THR A 1 97 ? -13.490 -12.530 9.828 1.00 92.75 97 THR A CA 1
ATOM 743 C C . THR A 1 97 ? -12.942 -11.513 8.843 1.00 92.75 97 THR A C 1
ATOM 745 O O . THR A 1 97 ? -13.671 -10.999 7.998 1.00 92.75 97 THR A O 1
ATOM 748 N N . ILE A 1 98 ? -11.654 -11.210 8.972 1.00 95.06 98 ILE A N 1
ATOM 749 C CA . ILE A 1 98 ? -10.939 -10.352 8.028 1.00 95.06 98 ILE A CA 1
ATOM 750 C C . ILE A 1 98 ? -10.407 -11.178 6.855 1.00 95.06 98 ILE A C 1
ATOM 752 O O . ILE A 1 98 ? -10.305 -12.399 6.940 1.00 95.06 98 ILE A O 1
ATOM 756 N N . THR A 1 99 ? -10.049 -10.497 5.772 1.00 95.25 99 THR A N 1
ATOM 757 C CA . THR A 1 99 ? -9.468 -11.084 4.553 1.00 95.25 99 THR A CA 1
ATOM 758 C C . THR A 1 99 ? -8.197 -10.320 4.191 1.00 95.25 99 THR A C 1
ATOM 760 O O . THR A 1 99 ? -7.964 -9.232 4.736 1.00 95.25 99 THR A O 1
ATOM 763 N N . LEU A 1 100 ? -7.399 -10.818 3.242 1.00 96.00 100 LEU A N 1
ATOM 764 C CA . LEU A 1 100 ? -6.246 -10.049 2.753 1.00 96.00 100 LEU A CA 1
ATOM 765 C C . LEU A 1 100 ? -6.674 -8.702 2.170 1.00 96.00 100 LEU A C 1
ATOM 767 O O . LEU A 1 100 ? -5.987 -7.706 2.389 1.00 96.00 100 LEU A O 1
ATOM 771 N N . SER A 1 101 ? -7.835 -8.643 1.512 1.00 95.56 101 SER A N 1
ATOM 772 C CA . SER A 1 101 ? -8.370 -7.391 0.972 1.00 95.56 101 SER A CA 1
ATOM 773 C C . SER A 1 101 ? -8.654 -6.353 2.056 1.00 95.56 101 SER A C 1
ATOM 775 O O . SER A 1 101 ? -8.368 -5.178 1.851 1.00 95.56 101 SER A O 1
ATOM 777 N N . HIS A 1 102 ? -9.152 -6.765 3.229 1.00 96.25 102 HIS A N 1
ATOM 778 C CA . HIS A 1 102 ? -9.329 -5.843 4.357 1.00 96.25 102 HIS A CA 1
ATOM 779 C C . HIS A 1 102 ? -7.980 -5.270 4.809 1.00 96.25 102 HIS A C 1
ATOM 781 O O . HIS A 1 102 ? -7.839 -4.054 4.946 1.00 96.25 102 HIS A O 1
ATOM 787 N N . ILE A 1 103 ? -6.979 -6.138 4.997 1.00 97.50 103 ILE A N 1
ATOM 788 C CA . ILE A 1 103 ? -5.645 -5.746 5.472 1.00 97.50 103 ILE A CA 1
ATOM 789 C C . ILE A 1 103 ? -4.977 -4.793 4.473 1.00 97.50 103 ILE A C 1
ATOM 791 O O . ILE A 1 103 ? -4.551 -3.707 4.865 1.00 97.50 103 ILE A O 1
ATOM 795 N N . MET A 1 104 ? -4.913 -5.165 3.190 1.00 97.06 104 MET A N 1
ATOM 796 C CA . MET A 1 104 ? -4.244 -4.358 2.163 1.00 97.06 104 MET A CA 1
ATOM 797 C C . MET A 1 104 ? -4.960 -3.030 1.909 1.00 97.06 104 MET A C 1
ATOM 799 O O . MET A 1 104 ? -4.295 -2.011 1.732 1.00 97.06 104 MET A O 1
ATOM 803 N N . LEU A 1 105 ? -6.297 -2.998 1.970 1.00 95.94 105 LEU A N 1
ATOM 804 C CA . LEU A 1 105 ? -7.058 -1.754 1.846 1.00 95.94 105 LEU A CA 1
ATOM 805 C C . LEU A 1 105 ? -6.739 -0.777 2.983 1.00 95.94 105 LEU A C 1
ATOM 807 O O . LEU A 1 105 ? -6.471 0.396 2.730 1.00 95.94 105 LEU A O 1
ATOM 811 N N . GLN A 1 106 ? -6.743 -1.238 4.237 1.00 97.62 106 GLN A N 1
ATOM 812 C CA . GLN A 1 106 ? -6.425 -0.358 5.367 1.00 97.62 106 GLN A CA 1
ATOM 813 C C . GLN A 1 106 ? -4.957 0.066 5.373 1.00 97.62 106 GLN A C 1
ATOM 815 O O . GLN A 1 106 ? -4.666 1.222 5.683 1.00 97.62 106 GLN A O 1
ATOM 820 N N . LYS A 1 107 ? -4.043 -0.819 4.953 1.00 97.44 107 LYS A N 1
ATOM 821 C CA . LYS A 1 107 ? -2.634 -0.469 4.749 1.00 97.44 107 LYS A CA 1
ATOM 822 C C . LYS A 1 107 ? -2.489 0.643 3.705 1.00 97.44 107 LYS A C 1
ATOM 824 O O . LYS A 1 107 ? -1.839 1.646 3.984 1.00 97.44 107 LYS A O 1
ATOM 829 N N . TYR A 1 108 ? -3.155 0.522 2.553 1.00 95.75 108 TYR A N 1
ATOM 830 C CA . TYR A 1 108 ? -3.180 1.563 1.519 1.00 95.75 108 TYR A CA 1
ATOM 831 C C . TYR A 1 108 ? -3.707 2.903 2.054 1.00 95.75 108 TYR A C 1
ATOM 833 O O . TYR A 1 108 ? -3.088 3.944 1.837 1.00 95.75 108 TYR A O 1
ATOM 841 N N . ILE A 1 109 ? -4.815 2.885 2.805 1.00 95.75 109 ILE A N 1
ATOM 842 C CA . ILE A 1 109 ? -5.402 4.095 3.401 1.00 95.75 109 ILE A CA 1
ATOM 843 C C . ILE A 1 109 ? -4.435 4.750 4.398 1.00 95.75 109 ILE A C 1
ATOM 845 O O . ILE A 1 109 ? -4.264 5.969 4.365 1.00 95.75 109 ILE A O 1
ATOM 849 N N . ALA A 1 110 ? -3.791 3.968 5.267 1.00 96.69 110 ALA A N 1
ATOM 850 C CA . ALA A 1 110 ? -2.847 4.478 6.265 1.00 96.69 110 ALA A CA 1
ATOM 851 C C . ALA A 1 110 ? -1.575 5.081 5.638 1.00 96.69 110 ALA A C 1
ATOM 853 O O . ALA A 1 110 ? -0.972 6.001 6.196 1.00 96.69 110 ALA A O 1
ATOM 854 N N . MET A 1 111 ? -1.183 4.575 4.468 1.00 96.00 111 MET A N 1
ATOM 855 C CA . MET A 1 111 ? -0.006 5.014 3.719 1.00 96.00 111 MET A CA 1
ATOM 856 C C . MET A 1 111 ? -0.307 6.085 2.661 1.00 96.00 111 MET A C 1
ATOM 858 O O . MET A 1 111 ? 0.595 6.486 1.920 1.00 96.00 111 MET A O 1
ATOM 862 N N . TYR A 1 112 ? -1.554 6.553 2.563 1.00 93.12 112 TYR A N 1
ATOM 863 C CA . TYR A 1 112 ? -1.973 7.468 1.507 1.00 93.12 112 TYR A CA 1
ATOM 864 C C . TYR A 1 112 ? -1.074 8.713 1.440 1.00 93.12 112 TYR A C 1
ATOM 866 O O . TYR A 1 112 ? -0.828 9.382 2.438 1.00 93.12 112 TYR A O 1
ATOM 874 N N . GLY A 1 113 ? -0.593 9.038 0.240 1.00 90.88 113 GLY A N 1
ATOM 875 C CA . GLY A 1 113 ? 0.215 10.226 -0.038 1.00 90.88 113 GLY A CA 1
ATOM 876 C C . GLY A 1 113 ? 1.718 10.082 0.224 1.00 90.88 113 GLY A C 1
ATOM 877 O O . GLY A 1 113 ? 2.488 10.719 -0.486 1.00 90.88 113 GLY A O 1
ATOM 878 N N . TRP A 1 114 ? 2.154 9.243 1.170 1.00 92.94 114 TRP A N 1
ATOM 879 C CA . TRP A 1 114 ? 3.582 9.097 1.505 1.00 92.94 114 TRP A CA 1
ATOM 880 C C . TRP A 1 114 ? 4.150 7.710 1.166 1.00 92.94 114 TRP A C 1
ATOM 882 O O . TRP A 1 114 ? 5.220 7.617 0.572 1.00 92.94 114 TRP A O 1
ATOM 892 N N . GLY A 1 115 ? 3.422 6.626 1.443 1.00 94.62 115 GLY A N 1
ATOM 893 C CA . GLY A 1 115 ? 3.867 5.244 1.206 1.00 94.62 115 GLY A CA 1
ATOM 894 C C . GLY A 1 115 ? 3.503 4.723 -0.187 1.00 94.62 115 GLY A C 1
ATOM 895 O O . GLY A 1 115 ? 3.103 3.570 -0.352 1.00 94.62 115 GLY A O 1
ATOM 896 N N . LEU A 1 116 ? 3.595 5.581 -1.207 1.00 92.12 116 LEU A N 1
ATOM 897 C CA . LEU A 1 116 ? 3.217 5.254 -2.590 1.00 92.12 116 LEU A CA 1
ATOM 898 C C . LEU A 1 116 ? 4.107 4.151 -3.179 1.00 92.12 116 LEU A C 1
ATOM 900 O O . LEU A 1 116 ? 3.620 3.260 -3.875 1.00 92.12 116 LEU A O 1
ATOM 904 N N . VAL A 1 117 ? 5.405 4.188 -2.865 1.00 93.31 117 VAL A N 1
ATOM 905 C CA . VAL A 1 117 ? 6.367 3.171 -3.314 1.00 93.31 117 VAL A CA 1
ATOM 906 C C . VAL A 1 117 ? 6.051 1.815 -2.682 1.00 93.31 117 VAL A C 1
ATOM 908 O O . VAL A 1 117 ? 6.016 0.815 -3.397 1.00 93.31 117 VAL A O 1
ATOM 911 N N . GLU A 1 118 ? 5.727 1.783 -1.386 1.00 94.88 118 GLU A N 1
ATOM 912 C CA . GLU A 1 118 ? 5.322 0.549 -0.700 1.00 94.88 118 GLU A CA 1
ATOM 913 C C . GLU A 1 118 ? 3.970 0.026 -1.181 1.00 94.88 118 GLU A C 1
ATOM 915 O O . GLU A 1 118 ? 3.800 -1.173 -1.377 1.00 94.88 118 GLU A O 1
ATOM 920 N N . THR A 1 119 ? 3.025 0.912 -1.494 1.00 94.75 119 THR A N 1
ATOM 921 C CA . THR A 1 119 ? 1.765 0.506 -2.130 1.00 94.75 119 THR A CA 1
ATOM 922 C C . THR A 1 119 ? 2.020 -0.187 -3.471 1.00 94.75 119 THR A C 1
ATOM 924 O O . THR A 1 119 ? 1.440 -1.235 -3.757 1.00 94.75 119 THR A O 1
ATOM 927 N N . TRP A 1 120 ? 2.895 0.373 -4.313 1.00 95.19 120 TRP A N 1
ATOM 928 C CA . TRP A 1 120 ? 3.228 -0.236 -5.603 1.00 95.19 120 TRP A CA 1
ATOM 929 C C . TRP A 1 120 ? 4.038 -1.529 -5.446 1.00 95.19 120 TRP A C 1
ATOM 931 O O . TRP A 1 120 ? 3.925 -2.440 -6.267 1.00 95.19 120 TRP A O 1
ATOM 941 N N . ASN A 1 121 ? 4.844 -1.638 -4.390 1.00 95.56 121 ASN A N 1
ATOM 942 C CA . ASN A 1 121 ? 5.486 -2.883 -3.986 1.00 95.56 121 ASN A CA 1
ATOM 943 C C . ASN A 1 121 ? 4.443 -3.956 -3.629 1.00 95.56 121 ASN A C 1
ATOM 945 O O . ASN A 1 121 ? 4.474 -5.046 -4.196 1.00 95.56 121 ASN A O 1
ATOM 949 N N . ASP A 1 122 ? 3.466 -3.628 -2.780 1.00 95.88 122 ASP A N 1
ATOM 950 C CA . ASP A 1 122 ? 2.393 -4.547 -2.402 1.00 95.88 122 ASP A CA 1
ATOM 951 C C . ASP A 1 122 ? 1.560 -4.993 -3.612 1.00 95.88 122 ASP A C 1
ATOM 953 O O . ASP A 1 122 ? 1.328 -6.188 -3.776 1.00 95.88 122 ASP A O 1
ATOM 957 N N . LEU A 1 123 ? 1.175 -4.071 -4.503 1.00 96.00 123 LEU A N 1
ATOM 958 C CA . LEU A 1 123 ? 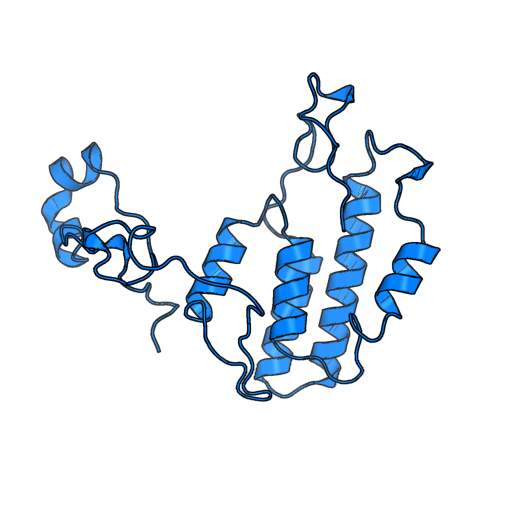0.464 -4.412 -5.743 1.00 96.00 123 LEU A CA 1
ATOM 959 C C . LEU A 1 123 ? 1.237 -5.445 -6.575 1.00 96.00 123 LEU A C 1
ATOM 961 O O . LEU A 1 123 ? 0.652 -6.426 -7.025 1.00 96.00 123 LEU A O 1
ATOM 965 N N . ARG A 1 124 ? 2.556 -5.271 -6.732 1.00 96.38 124 ARG A N 1
ATOM 966 C CA . ARG A 1 124 ? 3.409 -6.202 -7.492 1.00 96.38 124 ARG A CA 1
ATOM 967 C C . ARG A 1 124 ? 3.579 -7.554 -6.804 1.00 96.38 124 ARG A C 1
ATOM 969 O O . ARG A 1 124 ? 3.588 -8.562 -7.498 1.00 96.38 124 ARG A O 1
ATOM 976 N N . ARG A 1 125 ? 3.648 -7.607 -5.465 1.00 95.25 125 ARG A N 1
ATOM 977 C CA . ARG A 1 125 ? 3.660 -8.881 -4.705 1.00 95.25 125 ARG A CA 1
ATOM 978 C C . ARG A 1 125 ? 2.404 -9.723 -4.938 1.00 95.25 125 ARG A C 1
ATOM 980 O O . ARG A 1 125 ? 2.454 -10.941 -4.797 1.00 95.25 125 ARG A O 1
ATOM 987 N N . TYR A 1 126 ? 1.291 -9.065 -5.253 1.00 95.44 126 TYR A N 1
ATOM 988 C CA . TYR A 1 126 ? 0.008 -9.686 -5.572 1.00 95.44 126 TYR A CA 1
ATOM 989 C C . TYR A 1 126 ? -0.310 -9.639 -7.073 1.00 95.44 126 TYR A C 1
ATOM 991 O O . TYR A 1 126 ? -1.480 -9.675 -7.448 1.00 95.44 126 TYR A O 1
ATOM 999 N N . HIS A 1 127 ? 0.704 -9.497 -7.932 1.00 95.69 127 HIS A N 1
ATOM 1000 C CA . HIS A 1 127 ? 0.575 -9.454 -9.394 1.00 95.69 127 HIS A CA 1
ATOM 1001 C C . HIS A 1 127 ? -0.574 -8.576 -9.899 1.00 95.69 127 HIS A C 1
ATOM 1003 O O . HIS A 1 127 ? -1.206 -8.887 -10.907 1.00 95.69 127 HIS A O 1
ATOM 1009 N N . TYR A 1 128 ? -0.862 -7.488 -9.179 1.00 95.44 128 TYR A N 1
ATOM 1010 C CA . TYR A 1 128 ? -2.005 -6.591 -9.340 1.00 95.44 128 TYR A CA 1
ATOM 1011 C C . TYR A 1 128 ? -3.390 -7.207 -9.097 1.00 95.44 128 TYR A C 1
ATOM 1013 O O . TYR A 1 128 ? -4.240 -6.555 -8.491 1.00 95.44 128 TYR A O 1
ATOM 1021 N N . THR A 1 129 ? -3.622 -8.436 -9.553 1.00 95.69 129 THR A N 1
ATOM 1022 C CA . THR A 1 129 ? -4.944 -9.069 -9.615 1.00 95.69 129 THR A CA 1
ATOM 1023 C C . THR A 1 129 ? -5.012 -10.422 -8.909 1.00 95.69 129 THR A C 1
ATOM 1025 O O . THR A 1 129 ? -5.998 -11.139 -9.073 1.00 95.69 129 THR A O 1
ATOM 1028 N N . ASP A 1 130 ? -3.994 -10.802 -8.130 1.00 95.44 130 ASP A N 1
ATOM 1029 C CA . ASP A 1 130 ? -4.020 -12.063 -7.390 1.00 95.44 130 ASP A CA 1
ATOM 1030 C C . ASP A 1 130 ? -5.248 -12.152 -6.483 1.00 95.44 130 ASP A C 1
ATOM 1032 O O . ASP A 1 130 ? -5.673 -11.185 -5.834 1.00 95.44 130 ASP A O 1
ATOM 1036 N N . LEU A 1 131 ? -5.784 -13.367 -6.411 1.00 95.12 131 LEU A N 1
ATOM 1037 C CA . LEU A 1 131 ? -6.911 -13.702 -5.560 1.00 95.12 131 LEU A CA 1
ATOM 1038 C C . LEU A 1 131 ? -6.421 -14.103 -4.165 1.00 95.12 131 LEU A C 1
ATOM 1040 O O . LEU A 1 131 ? -5.426 -14.814 -4.010 1.00 95.12 131 LEU A O 1
ATOM 1044 N N . ASP A 1 132 ? -7.149 -13.671 -3.141 1.00 90.50 132 ASP A N 1
ATOM 1045 C CA . ASP A 1 132 ? -7.022 -14.185 -1.785 1.00 90.50 132 ASP A CA 1
ATOM 1046 C C . ASP A 1 132 ? -7.400 -15.675 -1.798 1.00 90.50 132 ASP A C 1
ATOM 1048 O O . ASP A 1 132 ? -8.530 -16.011 -2.169 1.00 90.50 132 ASP A O 1
ATOM 1052 N N . PRO A 1 133 ? -6.498 -16.581 -1.381 1.00 83.94 133 PRO A N 1
ATOM 1053 C CA . PRO A 1 133 ? -6.739 -18.020 -1.454 1.00 83.94 133 PRO A CA 1
ATOM 1054 C C . PRO A 1 133 ? -7.914 -18.486 -0.586 1.00 83.94 133 PRO A C 1
ATOM 1056 O O . PRO A 1 133 ? -8.452 -19.561 -0.829 1.00 83.94 133 PRO A O 1
ATOM 1059 N N . VAL A 1 134 ? -8.319 -17.704 0.422 1.00 82.44 134 VAL A N 1
ATOM 1060 C CA . VAL A 1 134 ? -9.430 -18.059 1.316 1.00 82.44 134 VAL A CA 1
ATOM 1061 C C . VAL A 1 134 ? -10.778 -17.661 0.722 1.00 82.44 134 VAL A C 1
ATOM 1063 O O . VAL A 1 134 ? -11.759 -18.381 0.884 1.00 82.44 134 VAL A O 1
ATOM 1066 N N . THR A 1 135 ? -10.849 -16.510 0.051 1.00 86.88 135 THR A N 1
ATOM 1067 C CA . THR A 1 135 ? -12.129 -15.944 -0.412 1.00 86.88 135 THR A CA 1
ATOM 1068 C C . THR A 1 135 ? -12.342 -16.030 -1.918 1.00 86.88 135 THR A C 1
ATOM 1070 O O . THR A 1 135 ? -13.463 -15.825 -2.383 1.00 86.88 135 THR A O 1
ATOM 1073 N N . GLY A 1 136 ? -11.287 -16.302 -2.690 1.00 91.06 136 GLY A N 1
ATOM 1074 C CA . GLY A 1 136 ? -11.312 -16.270 -4.153 1.00 91.06 136 GLY A CA 1
ATOM 1075 C C . GLY A 1 136 ? -11.521 -14.868 -4.737 1.00 91.06 136 GLY A C 1
ATOM 1076 O O . GLY A 1 136 ? -11.769 -14.740 -5.930 1.00 91.06 136 GLY A O 1
ATOM 1077 N N . GLN A 1 137 ? -11.452 -13.820 -3.913 1.00 91.75 137 GLN A N 1
ATOM 1078 C CA . GLN A 1 137 ? -11.618 -12.427 -4.329 1.00 91.75 137 GLN A CA 1
ATOM 1079 C C . GLN A 1 137 ? -10.263 -11.768 -4.557 1.00 91.75 137 GLN A C 1
ATOM 1081 O O . GLN A 1 137 ? -9.297 -12.099 -3.875 1.00 91.75 137 GLN A O 1
ATOM 1086 N N . GLN A 1 138 ? -10.194 -10.790 -5.459 1.00 95.31 138 GLN A N 1
ATOM 1087 C CA . GLN A 1 138 ? -8.975 -10.008 -5.671 1.00 95.31 138 GLN A CA 1
ATOM 1088 C C . GLN A 1 138 ? -8.521 -9.336 -4.365 1.00 95.31 138 GLN A C 1
ATOM 1090 O O . GLN A 1 138 ? -9.320 -8.710 -3.658 1.00 95.31 138 GLN A O 1
ATOM 1095 N N . VAL A 1 139 ? -7.229 -9.450 -4.041 1.00 96.12 139 VAL A N 1
ATOM 1096 C CA . VAL A 1 139 ? -6.665 -8.856 -2.818 1.00 96.12 139 VAL A CA 1
ATOM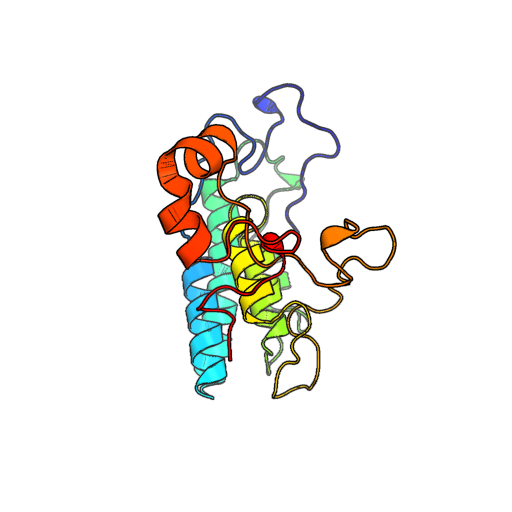 1097 C C . VAL A 1 139 ? -6.826 -7.336 -2.854 1.00 96.12 139 VAL A C 1
ATOM 1099 O O . VAL A 1 139 ? -7.434 -6.753 -1.959 1.00 96.12 139 VAL A O 1
ATOM 1102 N N . PHE A 1 140 ? -6.381 -6.687 -3.928 1.00 95.50 140 PHE A N 1
ATOM 1103 C CA . PHE A 1 140 ? -6.661 -5.272 -4.170 1.00 95.50 140 PHE A CA 1
ATOM 1104 C C . PHE A 1 140 ? -8.023 -5.111 -4.830 1.00 95.50 140 PHE A C 1
ATOM 1106 O O . PHE A 1 140 ? -8.127 -4.991 -6.046 1.00 95.50 140 PHE A O 1
ATOM 1113 N N . ARG A 1 141 ? -9.079 -5.162 -4.022 1.00 91.00 141 ARG A N 1
ATOM 1114 C CA . ARG A 1 141 ? -10.460 -5.105 -4.504 1.00 91.00 141 ARG A CA 1
ATOM 1115 C C . ARG A 1 141 ? -10.708 -3.868 -5.377 1.00 91.00 141 ARG A C 1
ATOM 1117 O O . ARG A 1 141 ? -10.249 -2.777 -5.051 1.00 91.00 141 ARG A O 1
ATOM 1124 N N . ASP A 1 142 ? -11.425 -4.074 -6.479 1.00 89.06 142 ASP A N 1
ATOM 1125 C CA . ASP A 1 142 ? -11.794 -3.058 -7.475 1.00 89.06 142 ASP A CA 1
ATOM 1126 C C . ASP A 1 142 ? -10.605 -2.363 -8.172 1.00 89.06 142 ASP A C 1
ATOM 1128 O O . ASP A 1 142 ? -10.803 -1.425 -8.945 1.00 89.06 142 ASP A O 1
ATOM 1132 N N . PHE A 1 143 ? -9.366 -2.827 -7.956 1.00 93.31 143 PHE A N 1
ATOM 1133 C CA . PHE A 1 143 ? -8.234 -2.370 -8.752 1.00 93.31 143 PHE A CA 1
ATOM 1134 C C . PHE A 1 143 ? -8.384 -2.886 -10.185 1.00 93.31 143 PHE A C 1
ATOM 1136 O O . PHE A 1 143 ? -8.276 -4.085 -10.447 1.00 93.31 143 PHE A O 1
ATOM 1143 N N . ALA A 1 144 ? -8.626 -1.957 -11.106 1.00 93.19 144 ALA A N 1
ATOM 1144 C CA . ALA A 1 144 ? -8.671 -2.208 -12.534 1.00 93.19 144 ALA A CA 1
ATOM 1145 C C . ALA A 1 144 ? -7.353 -1.723 -13.157 1.00 93.19 144 ALA A C 1
ATOM 1147 O O . ALA A 1 144 ? -7.121 -0.512 -13.228 1.00 93.19 144 ALA A O 1
ATOM 1148 N N . PRO A 1 145 ? -6.460 -2.632 -13.573 1.00 91.00 145 PRO A N 1
ATOM 1149 C CA . PRO A 1 145 ? -5.229 -2.231 -14.231 1.00 91.00 145 PRO A CA 1
ATOM 1150 C C . PRO A 1 145 ? -5.504 -1.620 -15.617 1.00 91.00 145 PRO A C 1
ATOM 1152 O O . PRO A 1 145 ? -6.497 -1.973 -16.258 1.00 91.00 145 PRO A O 1
ATOM 1155 N N . PRO A 1 146 ? -4.615 -0.740 -16.114 1.00 93.44 146 PRO A N 1
ATOM 1156 C CA . PRO A 1 146 ? -4.736 -0.172 -17.454 1.00 93.44 146 PRO A CA 1
ATOM 1157 C C . PRO A 1 146 ? -4.700 -1.262 -18.533 1.00 93.44 146 PRO A C 1
ATOM 1159 O O . PRO A 1 146 ? -3.995 -2.270 -18.403 1.00 93.44 146 PRO A O 1
ATOM 1162 N N . THR A 1 147 ? -5.451 -1.045 -19.616 1.00 94.25 147 THR A N 1
ATOM 1163 C CA . THR A 1 147 ? -5.564 -1.981 -20.745 1.00 94.25 147 THR A CA 1
ATOM 1164 C C . THR A 1 147 ? -5.540 -1.244 -22.085 1.00 94.25 147 THR A C 1
ATOM 1166 O O . THR A 1 147 ? -5.723 -0.031 -22.149 1.00 94.25 147 THR A O 1
ATOM 1169 N N . GLY A 1 148 ? -5.311 -1.977 -23.178 1.00 93.00 148 GLY A N 1
ATOM 1170 C CA . GLY A 1 148 ? -5.397 -1.425 -24.531 1.00 93.00 148 GLY A CA 1
ATOM 1171 C C . GLY A 1 148 ? -4.473 -0.224 -24.744 1.00 93.00 148 GLY A C 1
ATOM 1172 O O . GLY A 1 148 ? -3.265 -0.328 -24.542 1.00 93.00 148 GLY A O 1
ATOM 1173 N N . ILE A 1 149 ? -5.058 0.903 -25.159 1.00 93.75 149 ILE A N 1
ATOM 1174 C CA . ILE A 1 149 ? -4.335 2.141 -25.492 1.00 93.75 149 ILE A CA 1
ATOM 1175 C C . ILE A 1 149 ? -3.775 2.884 -24.270 1.00 93.75 149 ILE A C 1
ATOM 1177 O O . ILE A 1 149 ? -2.937 3.765 -24.443 1.00 93.75 149 ILE A O 1
ATOM 1181 N N . ASP A 1 150 ? -4.195 2.518 -23.053 1.00 93.88 150 ASP A N 1
ATOM 1182 C CA . ASP A 1 150 ? -3.655 3.089 -21.811 1.00 93.88 150 ASP A CA 1
ATOM 1183 C C . ASP A 1 150 ? -2.261 2.531 -21.478 1.00 93.88 150 ASP A C 1
ATOM 1185 O O . ASP A 1 150 ? -1.556 3.052 -20.610 1.00 93.88 150 ASP A O 1
ATOM 1189 N N . LEU A 1 151 ? -1.850 1.455 -22.156 1.00 94.75 151 LEU A N 1
ATOM 1190 C CA . LEU A 1 151 ? -0.519 0.877 -22.049 1.00 94.75 151 LEU A CA 1
ATOM 1191 C C . LEU A 1 151 ? 0.356 1.339 -23.213 1.00 94.75 151 LEU A C 1
ATOM 1193 O O . LEU A 1 151 ? -0.050 1.330 -24.374 1.00 94.75 151 LEU A O 1
ATOM 1197 N N . TRP A 1 152 ? 1.607 1.677 -22.905 1.00 93.88 152 TRP A N 1
ATOM 1198 C CA . TRP A 1 152 ? 2.603 1.967 -23.932 1.00 93.88 152 TRP A CA 1
ATOM 1199 C C . TRP A 1 152 ? 2.809 0.743 -24.850 1.00 93.88 152 TRP A C 1
ATOM 1201 O O . TRP A 1 152 ? 2.822 -0.379 -24.338 1.00 93.88 152 TRP A O 1
ATOM 1211 N N . PRO A 1 153 ? 3.017 0.896 -26.175 1.00 94.81 153 PRO A N 1
ATOM 1212 C CA . PRO A 1 153 ? 3.109 -0.245 -27.094 1.00 94.81 153 PRO A CA 1
ATOM 1213 C C . PRO A 1 153 ? 4.141 -1.309 -26.691 1.00 94.81 153 PRO A C 1
ATOM 1215 O O . PRO A 1 153 ? 3.871 -2.508 -26.800 1.00 94.81 153 PRO A O 1
ATOM 1218 N N . ASP A 1 154 ? 5.289 -0.896 -26.143 1.00 94.69 154 ASP A N 1
ATOM 1219 C CA . ASP A 1 154 ? 6.335 -1.834 -25.714 1.00 94.69 154 ASP A CA 1
ATOM 1220 C C . ASP A 1 154 ? 5.945 -2.665 -24.482 1.00 94.69 154 ASP A C 1
ATOM 1222 O O . ASP A 1 154 ? 6.588 -3.674 -24.199 1.00 94.69 154 ASP A O 1
ATOM 1226 N N . ASN A 1 155 ? 4.879 -2.299 -23.759 1.00 95.00 155 ASN A N 1
ATOM 1227 C CA . ASN A 1 155 ? 4.337 -3.143 -22.696 1.00 95.00 155 ASN A CA 1
ATOM 1228 C C . ASN A 1 155 ? 3.750 -4.446 -23.236 1.00 95.00 155 ASN A C 1
ATOM 1230 O O . ASN A 1 155 ? 3.687 -5.423 -22.493 1.00 95.00 155 ASN A O 1
ATOM 1234 N N . ARG A 1 156 ? 3.281 -4.465 -24.494 1.00 93.62 156 ARG A N 1
ATOM 1235 C CA . ARG A 1 156 ? 2.633 -5.633 -25.119 1.00 93.62 156 ARG A CA 1
ATOM 1236 C C . ARG A 1 156 ? 1.502 -6.225 -24.263 1.00 93.62 156 ARG A C 1
ATOM 1238 O O . ARG A 1 156 ? 1.357 -7.438 -24.163 1.00 93.62 156 ARG A O 1
ATOM 1245 N N . GLY A 1 157 ? 0.727 -5.358 -23.610 1.00 93.81 157 GLY A N 1
ATOM 1246 C CA . GLY A 1 157 ? -0.364 -5.750 -22.711 1.00 93.81 157 GLY A CA 1
ATOM 1247 C C . GLY A 1 157 ? 0.053 -6.108 -21.278 1.00 93.81 157 GLY A C 1
ATOM 1248 O O . GLY A 1 157 ? -0.823 -6.296 -20.442 1.00 93.81 157 GLY A O 1
ATOM 1249 N N . ALA A 1 158 ? 1.350 -6.167 -20.961 1.00 94.62 158 ALA A N 1
ATOM 1250 C CA . ALA A 1 158 ? 1.832 -6.447 -19.609 1.00 94.62 158 ALA A CA 1
ATOM 1251 C C . ALA A 1 158 ? 1.928 -5.179 -18.740 1.00 94.62 158 ALA A C 1
ATOM 1253 O O . ALA A 1 158 ? 2.191 -4.071 -19.218 1.00 94.62 158 ALA A O 1
ATOM 1254 N N . TRP A 1 159 ? 1.746 -5.335 -17.430 1.00 95.50 159 TRP A N 1
ATOM 1255 C CA . TRP A 1 159 ? 1.842 -4.229 -16.474 1.00 95.50 159 TRP A CA 1
ATOM 1256 C C . TRP A 1 159 ? 3.284 -3.968 -16.047 1.00 95.50 159 TRP A C 1
ATOM 1258 O O . TRP A 1 159 ? 4.158 -4.819 -16.187 1.00 95.50 159 TRP A O 1
ATOM 1268 N N . ALA A 1 160 ? 3.552 -2.754 -15.571 1.00 95.12 160 ALA A N 1
ATOM 1269 C CA . ALA A 1 160 ? 4.901 -2.337 -15.214 1.00 95.12 160 ALA A CA 1
ATOM 1270 C C . ALA A 1 160 ? 5.312 -2.893 -13.846 1.00 95.12 160 ALA A C 1
ATOM 1272 O O . ALA A 1 160 ? 4.755 -2.495 -12.834 1.00 95.12 160 ALA A O 1
ATOM 1273 N N . TYR A 1 161 ? 6.346 -3.727 -13.803 1.00 95.62 161 TYR A N 1
ATOM 1274 C CA . TYR A 1 161 ? 6.901 -4.286 -12.570 1.00 95.62 161 TYR A CA 1
ATOM 1275 C C . TYR A 1 161 ? 8.194 -3.613 -12.112 1.00 95.62 161 TYR A C 1
ATOM 1277 O O . TYR A 1 161 ? 8.603 -3.813 -10.969 1.00 95.62 161 TYR A O 1
ATOM 1285 N N . ARG A 1 162 ? 8.867 -2.827 -12.960 1.00 93.56 162 ARG A N 1
ATOM 1286 C CA . ARG A 1 162 ? 10.126 -2.157 -12.600 1.00 93.56 162 ARG A CA 1
ATOM 1287 C C . ARG A 1 162 ? 10.388 -0.908 -13.428 1.00 93.56 162 ARG A C 1
ATOM 1289 O O . ARG A 1 162 ? 9.929 -0.784 -14.558 1.00 93.56 162 ARG A O 1
ATOM 1296 N N . CYS A 1 163 ? 11.181 0.005 -12.879 1.00 91.38 163 CYS A N 1
ATOM 1297 C CA . CYS A 1 163 ? 11.644 1.184 -13.604 1.00 91.38 163 CYS A CA 1
ATOM 1298 C C . CYS A 1 163 ? 12.877 0.849 -14.445 1.00 91.38 163 CYS A C 1
ATOM 1300 O O . CYS A 1 163 ? 13.750 0.094 -14.011 1.00 91.38 163 CYS A O 1
ATOM 1302 N N . ARG A 1 164 ? 12.966 1.437 -15.640 1.00 90.00 164 ARG A N 1
ATOM 1303 C CA . ARG A 1 164 ? 14.168 1.337 -16.472 1.00 90.00 164 ARG A CA 1
ATOM 1304 C C . ARG A 1 164 ? 15.346 2.060 -15.809 1.00 90.00 164 ARG A C 1
ATOM 1306 O O . ARG A 1 164 ? 15.142 3.134 -15.237 1.00 90.00 164 ARG A O 1
ATOM 1313 N N . PRO A 1 165 ? 16.571 1.519 -15.918 1.00 90.31 165 PRO A N 1
ATOM 1314 C CA . PRO A 1 165 ? 17.764 2.231 -15.492 1.00 90.31 165 PRO A CA 1
ATOM 1315 C C . PRO A 1 165 ? 17.964 3.514 -16.306 1.00 90.31 165 PRO A C 1
ATOM 1317 O O . PRO A 1 165 ? 17.485 3.639 -17.437 1.00 90.31 165 PRO A O 1
ATOM 1320 N N . ARG A 1 166 ? 18.661 4.490 -15.722 1.00 88.00 166 ARG A N 1
ATOM 1321 C CA . ARG A 1 166 ? 18.826 5.815 -16.327 1.00 88.00 166 ARG A CA 1
ATOM 1322 C C . ARG A 1 166 ? 19.615 5.718 -17.636 1.00 88.00 166 ARG A C 1
ATOM 1324 O O . ARG A 1 166 ? 20.737 5.220 -17.648 1.00 88.00 166 ARG A O 1
ATOM 1331 N N . PHE A 1 167 ? 19.054 6.276 -18.712 1.00 83.44 167 PHE A N 1
ATOM 1332 C CA . PHE A 1 167 ? 19.626 6.176 -20.059 1.00 83.44 167 PHE A CA 1
ATOM 1333 C C . PHE A 1 167 ? 21.078 6.680 -20.139 1.00 83.44 167 PHE A C 1
ATOM 1335 O O . PHE A 1 167 ? 21.980 5.909 -20.444 1.00 83.44 167 PHE A O 1
ATOM 1342 N N . ASN A 1 168 ? 21.319 7.948 -19.786 1.00 82.81 168 ASN A N 1
ATOM 1343 C CA . ASN A 1 168 ? 22.627 8.593 -19.976 1.00 82.81 168 ASN A CA 1
ATOM 1344 C C . ASN A 1 168 ? 23.785 7.947 -19.195 1.00 82.81 168 ASN A C 1
ATOM 1346 O O . ASN A 1 168 ? 24.933 8.114 -19.593 1.00 82.81 168 ASN A O 1
ATOM 1350 N N . SER A 1 169 ? 23.515 7.268 -18.074 1.00 85.50 169 SER A N 1
ATOM 1351 C CA . SER A 1 169 ? 24.566 6.615 -17.286 1.00 85.50 169 SER A CA 1
ATOM 1352 C C . SER A 1 169 ? 24.755 5.160 -17.705 1.00 85.50 169 SER A C 1
ATOM 1354 O O . SER A 1 169 ? 25.866 4.753 -18.033 1.00 85.50 169 SER A O 1
ATOM 1356 N N . GLU A 1 170 ? 23.676 4.380 -17.765 1.00 91.06 170 GLU A N 1
ATOM 1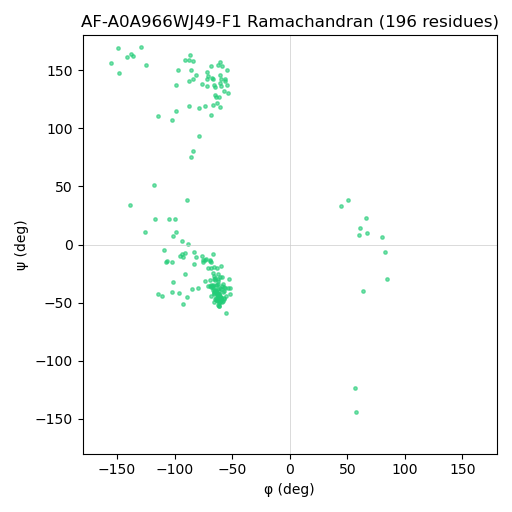357 C CA . GLU A 1 170 ? 23.796 2.930 -17.947 1.00 91.06 170 GLU A CA 1
ATOM 1358 C C . GLU A 1 170 ? 24.044 2.532 -19.401 1.00 91.06 170 GLU A C 1
ATOM 1360 O O . GLU A 1 170 ? 24.830 1.628 -19.673 1.00 91.06 170 GLU A O 1
ATOM 1365 N N . PHE A 1 171 ? 23.422 3.230 -20.354 1.00 88.38 171 PHE A N 1
ATOM 1366 C CA . PHE A 1 171 ? 23.468 2.851 -21.769 1.00 88.38 171 PHE A CA 1
ATOM 1367 C C . PHE A 1 171 ? 24.727 3.354 -22.483 1.00 88.38 171 PHE A C 1
ATOM 1369 O O . PHE A 1 171 ? 24.943 3.001 -23.639 1.00 88.38 171 PHE A O 1
ATOM 1376 N N . LEU A 1 172 ? 25.550 4.162 -21.807 1.00 87.94 172 LEU A N 1
ATOM 1377 C CA . LEU A 1 172 ? 26.841 4.631 -22.314 1.00 87.94 172 LEU A CA 1
ATOM 1378 C C . LEU A 1 172 ? 28.005 4.014 -21.541 1.00 87.94 172 LEU A C 1
ATOM 1380 O O . LEU A 1 172 ? 28.974 3.576 -22.154 1.00 87.94 172 LEU A O 1
ATOM 1384 N N . TYR A 1 173 ? 27.915 3.971 -20.208 1.00 89.94 173 TYR A N 1
ATOM 1385 C CA . TYR A 1 173 ? 29.065 3.649 -19.363 1.00 89.94 173 TYR A CA 1
ATOM 1386 C C . TYR A 1 173 ? 29.012 2.253 -18.734 1.00 89.94 173 TYR A C 1
ATOM 1388 O O . TYR A 1 173 ? 30.038 1.787 -18.247 1.00 89.94 173 TYR A O 1
ATOM 1396 N N . ASN A 1 174 ? 27.860 1.571 -18.744 1.00 93.06 174 ASN A N 1
ATOM 1397 C CA . ASN A 1 174 ? 27.675 0.313 -18.012 1.00 93.06 174 ASN A CA 1
ATOM 1398 C C . ASN A 1 174 ? 26.879 -0.746 -18.799 1.00 93.06 174 ASN A C 1
ATOM 1400 O O . ASN A 1 174 ? 26.121 -1.541 -18.240 1.00 93.06 174 ASN A O 1
ATOM 1404 N N . ILE A 1 175 ? 27.057 -0.764 -20.123 1.00 91.50 175 ILE A N 1
ATOM 1405 C CA . ILE A 1 175 ? 26.281 -1.612 -21.043 1.00 91.50 175 ILE A CA 1
ATOM 1406 C C . ILE A 1 175 ? 26.387 -3.098 -20.674 1.00 91.50 175 ILE A C 1
ATOM 1408 O O . ILE A 1 175 ? 25.381 -3.795 -20.691 1.00 91.50 175 ILE A O 1
ATOM 1412 N N . ALA A 1 176 ? 27.569 -3.582 -20.282 1.00 93.19 176 ALA A N 1
ATOM 1413 C CA .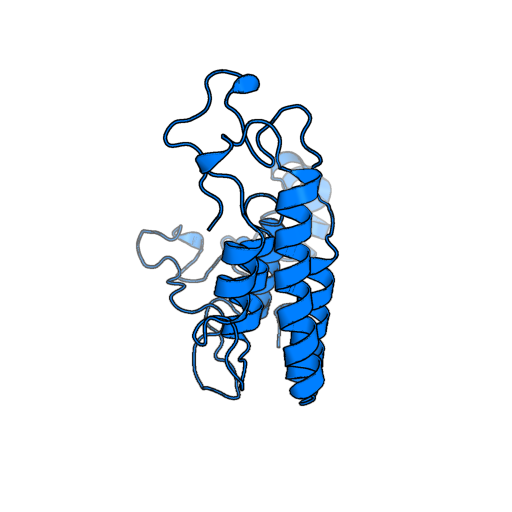 ALA A 1 176 ? 27.762 -4.994 -19.950 1.00 93.19 176 ALA A CA 1
ATOM 1414 C C . ALA A 1 176 ? 26.917 -5.446 -18.743 1.00 93.19 176 ALA A C 1
ATOM 1416 O O . ALA A 1 176 ? 26.297 -6.509 -18.784 1.00 93.19 176 ALA A O 1
ATOM 1417 N N . ALA A 1 177 ? 26.842 -4.635 -17.682 1.00 92.31 177 ALA A N 1
ATOM 1418 C CA . ALA A 1 177 ? 25.992 -4.945 -16.532 1.00 92.31 177 ALA A CA 1
ATOM 1419 C C . ALA A 1 177 ? 24.504 -4.799 -16.879 1.00 92.31 177 ALA A C 1
ATOM 1421 O O . ALA A 1 177 ? 23.676 -5.586 -16.419 1.00 92.31 177 ALA A O 1
ATOM 1422 N N . LEU A 1 178 ? 24.165 -3.821 -17.724 1.00 91.81 178 LEU A N 1
ATOM 1423 C CA . LEU A 1 178 ? 22.810 -3.643 -18.229 1.00 91.81 178 LEU A CA 1
ATOM 1424 C C . LEU A 1 178 ? 22.352 -4.867 -19.040 1.00 91.81 178 LEU A C 1
ATOM 1426 O O . LEU A 1 178 ? 21.230 -5.337 -18.854 1.00 91.81 178 LEU A O 1
ATOM 1430 N N . ASP A 1 179 ? 23.217 -5.419 -19.890 1.00 92.50 179 ASP A N 1
ATOM 1431 C CA . ASP A 1 179 ? 22.942 -6.620 -20.684 1.00 92.50 179 ASP A CA 1
ATOM 1432 C C . ASP A 1 179 ? 22.747 -7.854 -19.798 1.00 92.50 179 ASP A C 1
ATOM 1434 O O . ASP A 1 179 ? 21.819 -8.630 -20.032 1.00 92.50 179 ASP A O 1
ATOM 1438 N N . ALA A 1 180 ? 23.531 -7.987 -18.722 1.00 92.44 180 ALA A N 1
ATOM 1439 C CA . ALA A 1 180 ? 23.404 -9.091 -17.769 1.00 92.44 180 ALA A CA 1
ATOM 1440 C C . ALA A 1 180 ? 22.017 -9.171 -17.101 1.00 92.44 180 ALA A C 1
ATOM 1442 O O . ALA A 1 180 ? 21.566 -10.258 -16.747 1.00 92.44 180 ALA A O 1
ATOM 1443 N N . VAL A 1 181 ? 21.315 -8.040 -16.958 1.00 90.81 181 VAL A N 1
ATOM 1444 C CA . VAL A 1 181 ? 19.947 -7.981 -16.405 1.00 90.81 181 VAL A CA 1
ATOM 1445 C C . VAL A 1 181 ? 18.859 -7.846 -17.482 1.00 90.81 181 VAL A C 1
ATOM 1447 O O . VAL A 1 181 ? 17.686 -7.622 -17.165 1.00 90.81 181 VAL A O 1
ATOM 1450 N N . GLY A 1 182 ? 19.227 -7.951 -18.764 1.00 91.62 182 GLY A N 1
ATOM 1451 C CA . GLY A 1 182 ? 18.319 -7.756 -19.899 1.00 91.62 182 GLY A CA 1
ATOM 1452 C C . GLY A 1 182 ? 17.807 -6.317 -20.039 1.00 91.62 182 GLY A C 1
ATOM 1453 O O . GLY A 1 182 ? 16.751 -6.081 -20.627 1.00 91.62 182 GLY A O 1
ATOM 1454 N N . GLY A 1 183 ? 18.535 -5.344 -19.489 1.00 91.25 183 GLY A N 1
ATOM 1455 C CA . GLY A 1 183 ? 18.165 -3.933 -19.344 1.00 91.25 183 GLY A CA 1
ATOM 1456 C C . GLY A 1 183 ? 17.862 -3.178 -20.636 1.00 91.25 183 GLY A C 1
ATOM 1457 O O . GLY A 1 183 ? 17.211 -2.133 -20.608 1.00 91.25 183 GLY A O 1
ATOM 1458 N N . ARG A 1 184 ? 18.304 -3.714 -21.777 1.00 90.69 184 ARG A N 1
ATOM 1459 C CA . ARG A 1 184 ? 18.076 -3.134 -23.107 1.00 90.69 184 ARG A CA 1
ATOM 1460 C C . ARG A 1 184 ? 16.809 -3.634 -23.797 1.00 90.69 184 ARG A C 1
ATOM 1462 O O . ARG A 1 184 ? 16.464 -3.103 -24.850 1.00 90.69 184 ARG A O 1
ATOM 1469 N N . ALA A 1 185 ? 16.115 -4.623 -23.234 1.00 92.75 185 ALA A N 1
ATOM 1470 C CA . ALA A 1 185 ? 14.858 -5.103 -23.795 1.00 92.75 185 ALA A CA 1
ATOM 1471 C C . ALA A 1 185 ? 13.806 -3.979 -23.834 1.00 92.75 185 ALA A C 1
ATOM 1473 O O . ALA A 1 185 ? 13.677 -3.192 -22.891 1.00 92.75 185 ALA A O 1
ATOM 1474 N N . LEU A 1 186 ? 13.033 -3.906 -24.923 1.00 93.25 186 LEU A N 1
ATOM 1475 C CA . LEU A 1 186 ? 11.981 -2.892 -25.082 1.00 93.25 186 LEU A CA 1
ATOM 1476 C C . LEU A 1 186 ? 10.879 -3.017 -24.015 1.00 93.25 186 LEU A C 1
ATOM 1478 O O . LEU A 1 186 ? 10.318 -2.024 -23.561 1.00 93.25 186 LEU A O 1
ATOM 1482 N N . ASP A 1 187 ? 10.633 -4.227 -23.536 1.00 94.75 187 ASP A N 1
ATOM 1483 C CA . ASP A 1 187 ? 9.657 -4.537 -22.498 1.00 94.75 187 ASP A CA 1
ATOM 1484 C C . ASP A 1 187 ? 10.312 -4.697 -21.112 1.00 94.75 187 ASP A C 1
ATOM 1486 O O . ASP A 1 187 ? 9.750 -5.334 -20.224 1.00 94.75 187 ASP A O 1
ATOM 1490 N N . TYR A 1 188 ? 11.511 -4.135 -20.886 1.00 94.62 188 TYR A N 1
ATOM 1491 C CA . TYR A 1 188 ? 12.232 -4.305 -19.619 1.00 94.62 188 TYR A CA 1
ATOM 1492 C C . TYR A 1 188 ? 11.372 -3.956 -18.398 1.00 94.62 188 TYR A C 1
ATOM 1494 O O . TYR A 1 188 ? 11.400 -4.681 -17.408 1.00 94.62 188 T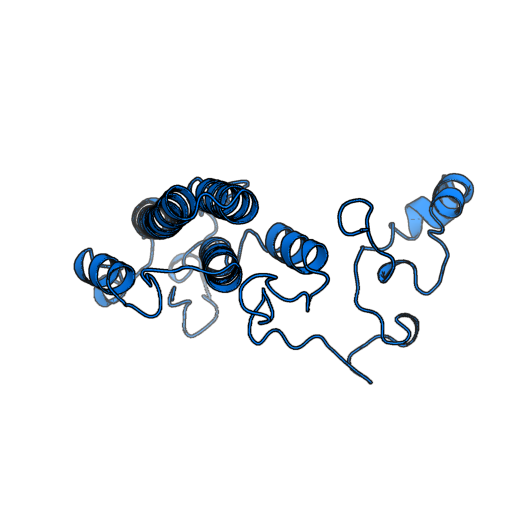YR A O 1
ATOM 1502 N N . HIS A 1 189 ? 10.607 -2.866 -18.452 1.00 94.62 189 HIS A N 1
ATOM 1503 C CA . HIS A 1 189 ? 9.793 -2.375 -17.338 1.00 94.62 189 HIS A CA 1
ATOM 1504 C C . HIS A 1 189 ? 8.612 -3.280 -16.980 1.00 94.62 189 HIS A C 1
ATOM 1506 O O . HIS A 1 189 ? 8.066 -3.122 -15.892 1.00 94.62 189 HIS A O 1
ATOM 1512 N N . THR A 1 190 ? 8.227 -4.231 -17.834 1.00 95.62 190 THR A N 1
ATOM 1513 C CA . THR A 1 190 ? 7.138 -5.177 -17.537 1.00 95.62 190 THR A CA 1
ATOM 1514 C C . THR A 1 190 ? 7.613 -6.476 -16.907 1.00 95.62 190 THR A C 1
ATOM 1516 O O . THR A 1 190 ? 6.801 -7.254 -16.418 1.00 95.62 190 THR A O 1
ATOM 1519 N N . LYS A 1 191 ? 8.924 -6.728 -16.881 1.00 95.00 191 LYS A N 1
ATOM 1520 C CA . LYS A 1 191 ? 9.449 -7.936 -16.246 1.00 95.00 191 LYS A CA 1
ATOM 1521 C C . LYS A 1 191 ? 9.430 -7.794 -14.732 1.00 95.00 191 LYS A C 1
ATOM 1523 O O . LYS A 1 191 ? 9.829 -6.768 -14.177 1.00 95.00 191 LYS A O 1
ATOM 1528 N N . GLU A 1 192 ? 9.036 -8.878 -14.094 1.00 95.25 192 GLU A N 1
ATOM 1529 C CA . GLU A 1 192 ? 8.963 -9.008 -12.651 1.00 95.25 192 GLU A CA 1
ATOM 1530 C C . GLU A 1 192 ? 10.302 -8.787 -11.940 1.00 95.25 192 GLU A C 1
ATOM 1532 O O . GLU A 1 192 ? 11.387 -8.998 -12.498 1.00 95.25 192 GLU A O 1
ATOM 1537 N N . GLN A 1 193 ? 10.214 -8.360 -10.681 1.00 93.12 193 GLN A N 1
ATOM 1538 C CA . GLN A 1 193 ? 11.356 -8.334 -9.772 1.00 93.12 193 GLN A CA 1
ATOM 1539 C C . GLN A 1 193 ? 11.420 -9.650 -8.998 1.00 93.12 193 GLN A C 1
ATOM 1541 O O . GLN A 1 193 ? 10.424 -10.349 -8.860 1.00 93.12 193 GLN A O 1
ATOM 1546 N N . TRP A 1 194 ? 12.595 -9.976 -8.461 1.00 93.56 194 TRP A N 1
ATOM 1547 C CA . TRP A 1 194 ? 12.839 -11.252 -7.777 1.00 93.56 194 TRP A CA 1
ATOM 1548 C C . TRP A 1 194 ? 11.830 -11.571 -6.658 1.00 93.56 194 TRP A C 1
ATOM 1550 O O . TRP A 1 194 ? 11.559 -12.736 -6.407 1.00 93.56 194 TRP A O 1
ATOM 1560 N N . PHE A 1 195 ? 11.267 -10.557 -5.991 1.00 93.19 195 PHE A N 1
ATOM 1561 C CA . PHE A 1 195 ? 10.324 -10.751 -4.887 1.00 93.19 195 PHE A CA 1
ATOM 1562 C C . PHE A 1 195 ? 8.877 -10.997 -5.335 1.00 93.19 195 PHE A C 1
ATOM 1564 O O . PHE A 1 195 ? 8.062 -11.387 -4.499 1.00 93.19 195 PHE A O 1
ATOM 1571 N N . SER A 1 196 ? 8.521 -10.679 -6.587 1.00 93.62 196 SER A N 1
ATOM 1572 C CA . SER A 1 196 ? 7.169 -10.933 -7.106 1.00 93.62 196 SER A CA 1
ATOM 1573 C C . SER A 1 196 ? 7.077 -12.300 -7.777 1.00 93.62 196 SER A C 1
ATOM 1575 O O . SER A 1 196 ? 6.017 -12.909 -7.739 1.00 93.62 196 SER A O 1
ATOM 1577 N N . GLN A 1 197 ? 8.202 -12.821 -8.273 1.00 91.31 197 GLN A N 1
ATOM 1578 C CA . GLN A 1 197 ? 8.286 -14.132 -8.914 1.00 91.31 197 GLN A CA 1
ATOM 1579 C C . GLN A 1 197 ? 7.847 -15.256 -7.959 1.00 91.31 197 GLN A C 1
ATOM 1581 O O . GLN A 1 197 ? 8.236 -15.276 -6.788 1.00 91.31 197 GLN A O 1
ATOM 1586 N N . ARG A 1 198 ? 7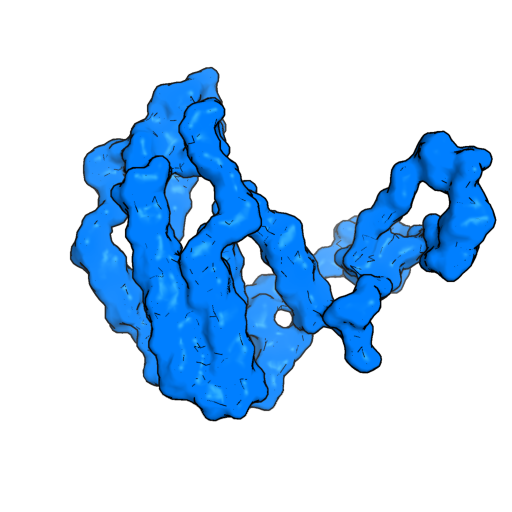.045 -16.194 -8.473 1.00 69.06 198 ARG A N 1
ATOM 1587 C CA . ARG A 1 198 ? 6.602 -17.411 -7.777 1.00 69.06 198 ARG A CA 1
ATOM 1588 C C . ARG A 1 198 ? 7.283 -18.654 -8.330 1.00 69.06 198 ARG A C 1
ATOM 1590 O O . ARG A 1 198 ? 7.513 -18.693 -9.559 1.00 69.06 198 ARG A O 1
#

Secondary structure (DSSP, 8-state):
-----SS--SSTTT--GGGSTT----SS-HHHHHHHHHHHHHHTT-HHHHHHHHHHHHHHHHHHHHHHS-TT--GGGSPPHHHHHHHHH-TTTS-SS--HHHHHHHHHHHTTTT-HHHHHHHHHHTTTTPBPTTT-SBSSTT-----GGGS-GGGTTPPP-SPPPPHHHHHHH-HHHHHHTTTT-TTGGGSPPTTT--

Solvent-accessible surface area (backbone atoms only — not comparable to full-atom values): 11742 Å² total; per-residue (Å²): 130,87,83,71,72,98,58,86,55,95,47,62,77,64,22,47,51,73,70,20,91,86,40,78,78,75,90,76,51,76,23,51,53,22,30,54,49,13,53,53,26,44,77,71,66,40,54,69,61,12,50,49,27,39,52,51,13,54,52,42,37,51,50,46,45,68,70,75,40,48,59,66,54,56,78,93,72,51,86,45,73,66,58,53,50,52,51,64,65,31,58,90,74,49,40,98,74,76,51,62,34,56,43,51,50,52,42,47,63,69,30,62,94,67,39,57,69,57,47,55,48,51,37,43,59,36,70,54,62,38,54,31,89,89,76,71,40,44,26,54,68,91,64,75,78,78,56,76,88,74,42,60,79,56,40,74,88,46,62,80,51,44,82,74,78,58,60,86,56,39,72,71,76,35,48,70,65,34,54,76,72,47,60,78,46,80,43,41,31,38,43,72,44,86,83,45,61,129